Protein AF-A0A6H5KCP5-F1 (afdb_monomer)

Foldseek 3Di:
DWDQDPVRDIDDDDDDPDDDDPDDDLVRCQPAADQADEDECPPDHPDQCSVVSRVVNYPDPVRYHYPPPPVVCVVCSCVDPVNVVVVVVVVVVVVVVVVVVVVCVVVVCLVVVLVVQLVVQLVVDVVLDDPQDQQPQRPHPDQQCPTPQFHADPSNHTQWGDRVVSVDTDGDDPPPDPPDD

Structure (mmCIF, N/CA/C/O backbone):
data_AF-A0A6H5KCP5-F1
#
_entry.id   AF-A0A6H5KCP5-F1
#
loop_
_atom_site.group_PDB
_atom_site.id
_atom_site.type_symbol
_atom_site.label_atom_id
_atom_site.label_alt_id
_atom_site.label_comp_id
_atom_site.label_asym_id
_atom_site.label_entity_id
_atom_site.label_seq_id
_atom_site.pdbx_PDB_ins_code
_atom_site.Cartn_x
_atom_site.Cartn_y
_atom_site.Cartn_z
_atom_site.occupancy
_atom_site.B_iso_or_equiv
_atom_site.auth_seq_id
_atom_site.auth_comp_id
_atom_site.auth_asym_id
_atom_site.auth_atom_id
_atom_site.pdbx_PDB_model_num
ATOM 1 N N . MET A 1 1 ? -6.958 -25.601 3.777 1.00 57.91 1 MET A N 1
ATOM 2 C CA . MET A 1 1 ? -5.701 -24.869 3.479 1.00 57.91 1 MET A CA 1
ATOM 3 C C . MET A 1 1 ? -4.566 -25.788 3.881 1.00 57.91 1 MET A C 1
ATOM 5 O O . MET A 1 1 ? -4.577 -26.240 5.021 1.00 57.91 1 MET A O 1
ATOM 9 N N . VAL A 1 2 ? -3.691 -26.134 2.938 1.00 62.94 2 VAL A N 1
ATOM 10 C CA . VAL A 1 2 ? -2.531 -27.004 3.172 1.00 62.94 2 VAL A CA 1
ATOM 11 C C . VAL A 1 2 ? -1.301 -26.109 3.211 1.00 62.94 2 VAL A C 1
ATOM 13 O O . VAL A 1 2 ? -1.121 -25.303 2.300 1.00 62.94 2 VAL A O 1
ATOM 16 N N . VAL A 1 3 ? -0.520 -26.190 4.283 1.00 67.38 3 VAL A N 1
ATOM 17 C CA . VAL A 1 3 ? 0.733 -25.444 4.440 1.00 67.38 3 VAL A CA 1
ATOM 18 C C . VAL A 1 3 ? 1.828 -26.466 4.717 1.00 67.38 3 VAL A C 1
ATOM 20 O O . VAL A 1 3 ? 1.691 -27.286 5.626 1.00 67.38 3 VAL A O 1
ATOM 23 N N . SER A 1 4 ? 2.885 -26.452 3.911 1.00 57.81 4 SER A N 1
ATOM 24 C CA . SER A 1 4 ? 4.060 -27.301 4.116 1.00 57.81 4 SER A CA 1
ATOM 25 C C . SER A 1 4 ? 4.915 -26.699 5.233 1.00 57.81 4 SER A C 1
ATOM 27 O O . SER A 1 4 ? 5.286 -25.531 5.140 1.00 57.81 4 SER A O 1
ATOM 29 N N . GLY A 1 5 ? 5.167 -27.456 6.303 1.00 63.25 5 GLY A N 1
ATOM 30 C CA . GLY A 1 5 ? 6.035 -27.027 7.403 1.00 63.25 5 GLY A CA 1
ATOM 31 C C . GLY A 1 5 ? 7.521 -27.235 7.091 1.00 63.25 5 GLY A C 1
ATOM 32 O O . GLY A 1 5 ? 7.863 -28.059 6.243 1.00 63.25 5 GLY A O 1
ATOM 33 N N . GLU A 1 6 ? 8.394 -26.513 7.802 1.00 66.38 6 GLU A N 1
ATOM 34 C CA . GLU A 1 6 ? 9.863 -26.608 7.676 1.00 66.38 6 GLU A CA 1
ATOM 35 C C . GLU A 1 6 ? 10.413 -28.011 8.008 1.00 66.38 6 GLU A C 1
ATOM 37 O O . GLU A 1 6 ? 11.461 -28.392 7.498 1.00 66.38 6 GLU A O 1
ATOM 42 N N . ASP A 1 7 ? 9.654 -28.832 8.742 1.00 71.69 7 ASP A N 1
ATOM 43 C CA . ASP A 1 7 ? 10.030 -30.205 9.117 1.00 71.69 7 ASP A CA 1
ATOM 44 C C . ASP A 1 7 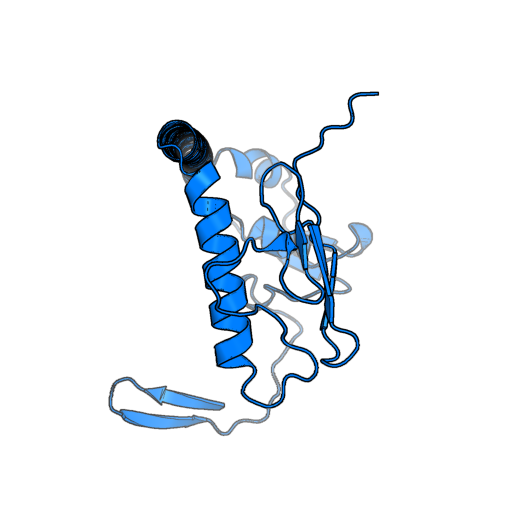? 9.691 -31.261 8.039 1.00 71.69 7 ASP A C 1
ATOM 46 O O . ASP A 1 7 ? 9.717 -32.463 8.299 1.00 71.69 7 ASP A O 1
ATOM 50 N N . GLY A 1 8 ? 9.272 -30.845 6.836 1.00 69.69 8 GLY A N 1
ATOM 51 C CA . GLY A 1 8 ? 8.809 -31.752 5.772 1.00 69.69 8 GLY A CA 1
ATOM 52 C C . GLY A 1 8 ? 7.420 -32.366 6.017 1.00 69.69 8 GLY A C 1
ATOM 53 O O . GLY A 1 8 ? 6.890 -33.081 5.166 1.00 69.69 8 GLY A O 1
ATOM 54 N N . GLY A 1 9 ? 6.787 -32.060 7.153 1.00 74.44 9 GLY A N 1
ATOM 55 C CA . GLY A 1 9 ? 5.413 -32.446 7.460 1.00 74.44 9 GLY A CA 1
ATOM 56 C C . GLY A 1 9 ? 4.391 -31.560 6.743 1.00 74.44 9 GLY A C 1
ATOM 57 O O . GLY A 1 9 ? 4.402 -30.333 6.868 1.00 74.44 9 GLY A O 1
ATOM 58 N N . THR A 1 10 ? 3.458 -32.175 6.014 1.00 81.19 10 THR A N 1
ATOM 59 C CA . THR A 1 10 ? 2.315 -31.460 5.427 1.00 81.19 10 THR A CA 1
ATOM 60 C C . THR A 1 10 ? 1.255 -31.225 6.499 1.00 81.19 10 THR A C 1
ATOM 62 O O . THR A 1 10 ? 0.689 -32.184 7.023 1.00 81.19 10 THR A O 1
ATOM 65 N N . GLN A 1 11 ? 0.941 -29.963 6.808 1.00 83.06 11 GLN A N 1
ATOM 66 C CA . GLN A 1 11 ? -0.147 -29.630 7.726 1.00 83.06 11 GLN A CA 1
ATOM 67 C C . GLN A 1 11 ? -1.416 -29.265 6.957 1.00 83.06 11 GLN A C 1
ATOM 69 O O . GLN A 1 11 ? -1.425 -28.381 6.095 1.00 83.06 11 GLN A O 1
ATOM 74 N N . VAL A 1 12 ? -2.516 -29.943 7.287 1.00 86.88 12 VAL A N 1
ATOM 75 C CA . VAL A 1 12 ? -3.815 -29.760 6.632 1.00 86.88 12 VAL A CA 1
ATOM 76 C C . VAL A 1 12 ? -4.827 -29.241 7.641 1.00 86.88 12 VAL A C 1
ATOM 78 O O . VAL A 1 12 ? -5.055 -29.849 8.683 1.00 86.88 12 VAL A O 1
ATOM 81 N N . ARG A 1 13 ? -5.483 -28.125 7.306 1.00 85.62 13 ARG A N 1
ATOM 82 C CA . ARG A 1 13 ? -6.635 -27.613 8.058 1.00 85.62 13 ARG A CA 1
ATOM 83 C C . ARG A 1 13 ? -7.927 -27.807 7.272 1.00 85.62 13 ARG A C 1
ATOM 85 O O . ARG A 1 13 ? -8.077 -27.219 6.192 1.00 85.62 13 ARG A O 1
ATOM 92 N N . THR A 1 14 ? -8.868 -28.528 7.880 1.00 91.19 14 THR A N 1
ATOM 93 C CA . THR A 1 14 ? -10.257 -28.674 7.421 1.00 91.19 14 THR A CA 1
ATOM 94 C C . THR A 1 14 ? -11.158 -27.767 8.251 1.00 91.19 14 THR A C 1
ATOM 96 O O . THR A 1 14 ? -11.306 -27.952 9.454 1.00 91.19 14 THR A O 1
ATOM 99 N N . GLN A 1 15 ? -11.730 -26.746 7.618 1.00 91.88 15 GLN A N 1
ATOM 100 C CA . GLN A 1 15 ? -12.693 -25.834 8.229 1.00 91.88 15 GLN A CA 1
ATOM 101 C C . GLN A 1 15 ? -13.596 -25.261 7.136 1.00 91.88 15 GLN A C 1
ATOM 103 O O . GLN A 1 15 ? -13.157 -25.099 5.996 1.00 91.88 15 GLN A O 1
ATOM 108 N N . LEU A 1 16 ? -14.839 -24.927 7.489 1.00 91.12 16 LEU A N 1
ATOM 109 C CA . LEU A 1 16 ? -15.730 -24.175 6.608 1.00 91.12 16 LEU A CA 1
ATOM 110 C C . LEU A 1 16 ? -15.063 -22.846 6.203 1.00 91.12 16 LEU A C 1
ATOM 112 O O . LEU A 1 16 ? -14.520 -22.162 7.075 1.00 91.12 16 LEU A O 1
ATOM 116 N N . PRO A 1 17 ? -15.095 -22.441 4.921 1.00 88.75 17 PRO A N 1
ATOM 117 C CA . PRO A 1 17 ? -14.432 -21.228 4.436 1.00 88.75 17 PRO A CA 1
ATOM 118 C C . PRO A 1 17 ? -15.207 -19.952 4.813 1.00 88.75 17 PRO A C 1
ATOM 120 O O . PRO A 1 17 ? -15.405 -19.060 3.996 1.00 88.75 17 PRO A O 1
ATOM 123 N N . LEU A 1 18 ? -15.656 -19.860 6.063 1.00 87.56 18 LEU A N 1
ATOM 124 C CA . LEU A 1 18 ? -16.448 -18.767 6.603 1.00 87.56 18 LEU A CA 1
ATOM 125 C C . LEU A 1 18 ? -15.680 -18.081 7.729 1.00 87.56 18 LEU A C 1
ATOM 127 O O . LEU A 1 18 ? -14.992 -18.720 8.530 1.00 87.56 18 LEU A O 1
ATOM 131 N N . ARG A 1 19 ? -15.795 -16.757 7.780 1.00 83.88 19 ARG A N 1
ATOM 132 C CA . ARG A 1 19 ? -15.247 -15.910 8.841 1.00 83.88 19 ARG A CA 1
ATOM 133 C C . ARG A 1 19 ? -16.261 -14.811 9.130 1.00 83.88 19 ARG A C 1
ATOM 135 O O . ARG A 1 19 ? -16.831 -14.261 8.192 1.00 83.88 19 ARG A O 1
ATOM 142 N N . LEU A 1 20 ? -16.462 -14.484 10.405 1.00 85.69 20 LEU A N 1
ATOM 143 C CA . LEU A 1 20 ? -17.188 -13.273 10.789 1.00 85.69 20 LEU A CA 1
ATOM 144 C C . LEU A 1 20 ? -16.453 -12.065 10.196 1.00 85.69 20 LEU A C 1
ATOM 146 O O . LEU A 1 20 ? -15.251 -11.910 10.402 1.00 85.69 20 LEU A O 1
ATOM 150 N N . CYS A 1 21 ? -17.166 -11.253 9.420 1.00 81.31 21 CYS A N 1
ATOM 151 C CA . CYS A 1 21 ? -16.591 -10.165 8.626 1.00 81.31 21 CYS A CA 1
ATOM 152 C C . CYS A 1 21 ? -17.066 -8.770 9.053 1.00 81.31 21 CYS A C 1
ATOM 154 O O . CYS A 1 21 ? -16.706 -7.789 8.412 1.00 81.31 21 CYS A O 1
ATOM 156 N N . TRP A 1 22 ? -17.835 -8.669 10.141 1.00 84.88 22 TRP A N 1
ATOM 157 C CA . TRP A 1 22 ? -18.295 -7.379 10.667 1.00 84.88 22 TRP A CA 1
ATOM 158 C C . TRP A 1 22 ? -17.153 -6.509 11.190 1.00 84.88 22 TRP A C 1
ATOM 160 O O . TRP A 1 22 ? -17.170 -5.296 11.019 1.00 84.88 22 TRP A O 1
ATOM 170 N N . ALA A 1 23 ? -16.156 -7.143 11.806 1.00 89.44 23 ALA A N 1
ATOM 171 C CA . ALA A 1 23 ? -14.949 -6.494 12.280 1.00 89.44 23 ALA A CA 1
ATOM 172 C C . ALA A 1 23 ? -13.740 -7.260 11.748 1.00 89.44 23 ALA A C 1
ATOM 174 O O . ALA A 1 23 ? -13.636 -8.479 11.900 1.00 89.44 23 ALA A O 1
ATOM 175 N N . ILE A 1 24 ? -12.820 -6.538 11.120 1.00 89.81 24 ILE A N 1
ATOM 176 C CA . ILE A 1 24 ? -11.553 -7.076 10.636 1.00 89.81 24 ILE A CA 1
ATOM 177 C C . ILE A 1 24 ? -10.425 -6.185 11.130 1.00 89.81 24 ILE A C 1
ATOM 179 O O . ILE A 1 24 ? -10.565 -4.968 11.219 1.00 89.81 24 ILE A O 1
ATOM 183 N N . THR A 1 25 ? -9.288 -6.791 11.458 1.00 89.75 25 THR A N 1
ATOM 184 C CA . THR A 1 25 ? -8.122 -6.013 11.868 1.00 89.75 25 THR A CA 1
ATOM 185 C C . THR A 1 25 ? -7.540 -5.257 10.679 1.00 89.75 25 THR A C 1
ATOM 187 O O . THR A 1 25 ? -7.612 -5.710 9.534 1.00 89.75 25 THR A O 1
ATOM 190 N N . MET A 1 26 ? -6.888 -4.132 10.969 1.00 89.06 26 MET A N 1
ATOM 191 C CA . MET A 1 26 ? -6.232 -3.272 9.976 1.00 89.06 26 MET A CA 1
ATOM 192 C C . MET A 1 26 ? -5.295 -4.054 9.041 1.00 89.06 26 MET A C 1
ATOM 194 O O . MET A 1 26 ? -5.310 -3.881 7.829 1.00 89.06 26 MET A O 1
ATOM 198 N N . HIS A 1 27 ? -4.522 -4.990 9.594 1.00 88.06 27 HIS A N 1
ATOM 199 C CA . HIS A 1 27 ? -3.615 -5.835 8.813 1.00 88.06 27 HIS A CA 1
ATOM 200 C C . HIS A 1 27 ? -4.356 -6.782 7.865 1.00 88.06 27 HIS A C 1
ATOM 202 O O . HIS A 1 27 ? -3.890 -7.057 6.765 1.00 88.06 27 HIS A O 1
ATOM 208 N N . LYS A 1 28 ? -5.514 -7.309 8.280 1.00 88.44 28 LYS A N 1
ATOM 209 C CA . LYS A 1 28 ? -6.304 -8.222 7.447 1.00 88.44 28 LYS A CA 1
ATOM 210 C C . LYS A 1 28 ? -7.098 -7.481 6.376 1.00 88.44 28 LYS A C 1
ATOM 212 O O . LYS A 1 28 ? -7.427 -8.106 5.374 1.00 88.44 28 LYS A O 1
ATOM 217 N N . SER A 1 29 ? -7.381 -6.189 6.555 1.00 88.12 29 SER A N 1
ATOM 218 C CA . SER A 1 29 ? -8.053 -5.359 5.546 1.00 88.12 29 SER A CA 1
ATOM 219 C C . SER A 1 29 ? -7.124 -4.900 4.415 1.00 88.12 29 SER A C 1
ATOM 221 O O . SER A 1 29 ? -7.608 -4.414 3.391 1.00 88.12 29 SER A O 1
ATOM 223 N N . GLN A 1 30 ? -5.805 -5.078 4.548 1.00 89.38 30 GLN A N 1
ATOM 224 C CA . GLN A 1 30 ? -4.837 -4.685 3.527 1.00 89.38 30 GLN A CA 1
ATOM 225 C C . GLN A 1 30 ? -5.162 -5.324 2.166 1.00 89.38 30 GLN A C 1
ATOM 227 O O . GLN A 1 30 ? -5.388 -6.527 2.058 1.00 89.38 30 GLN A O 1
ATOM 232 N N . GLY A 1 31 ? -5.212 -4.496 1.119 1.00 88.31 31 GLY A N 1
ATOM 233 C CA . GLY A 1 31 ? -5.576 -4.914 -0.240 1.00 88.31 31 GLY A CA 1
ATOM 234 C C . GLY A 1 31 ? -7.084 -4.996 -0.510 1.00 88.31 31 GLY A C 1
ATOM 235 O O . GLY A 1 31 ? -7.481 -5.113 -1.663 1.00 88.31 31 GLY A O 1
ATOM 236 N N . GLN A 1 32 ? -7.937 -4.866 0.510 1.00 89.50 32 GLN A N 1
ATOM 237 C CA . GLN A 1 32 ? -9.392 -4.880 0.336 1.00 89.50 32 GLN A CA 1
ATOM 238 C C . GLN A 1 32 ? -9.946 -3.486 0.026 1.00 89.50 32 GLN A C 1
ATOM 240 O O . GLN A 1 32 ? -9.364 -2.475 0.417 1.00 89.50 32 GLN A O 1
ATOM 245 N N . THR A 1 33 ? -11.093 -3.431 -0.647 1.00 92.25 33 THR A N 1
ATOM 246 C CA . THR A 1 33 ? -11.904 -2.215 -0.792 1.00 92.25 33 THR A CA 1
ATOM 247 C C . THR A 1 33 ? -13.196 -2.414 -0.014 1.00 92.25 33 THR A C 1
ATOM 249 O O . THR A 1 33 ? -13.931 -3.363 -0.279 1.00 92.25 33 THR A O 1
ATOM 252 N N . LEU A 1 34 ? -13.473 -1.525 0.934 1.00 88.62 34 LEU A N 1
ATOM 253 C CA . LEU A 1 34 ? -14.671 -1.552 1.765 1.00 88.62 34 LEU A 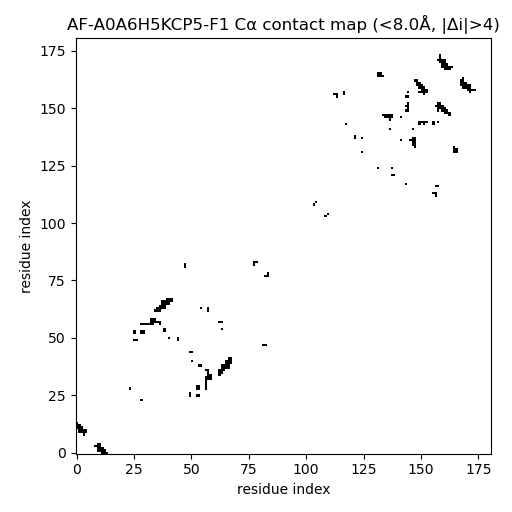CA 1
ATOM 254 C C . LEU A 1 34 ? -15.643 -0.473 1.284 1.00 88.62 34 LEU A C 1
ATOM 256 O O . LEU A 1 34 ? -15.249 0.666 1.037 1.00 88.62 34 LEU A O 1
ATOM 260 N N . ALA A 1 35 ? -16.918 -0.837 1.138 1.00 90.12 35 ALA A N 1
ATOM 261 C CA . ALA A 1 35 ? -17.951 0.100 0.701 1.00 90.12 35 ALA A CA 1
ATOM 262 C C . ALA A 1 35 ? -18.245 1.163 1.767 1.00 90.12 35 ALA A C 1
ATOM 264 O O . ALA A 1 35 ? -18.397 2.326 1.423 1.00 90.12 35 ALA A O 1
ATOM 265 N N . LYS A 1 36 ? -18.305 0.751 3.040 1.00 90.94 36 LYS A N 1
ATOM 266 C CA . LYS A 1 36 ? -18.430 1.606 4.225 1.00 90.94 36 LYS A CA 1
ATOM 267 C C . LYS A 1 36 ? -17.573 1.033 5.341 1.00 90.94 36 LYS A C 1
ATOM 269 O O . LYS A 1 36 ? -17.494 -0.190 5.468 1.00 90.94 36 LYS A O 1
ATOM 274 N N . ALA A 1 37 ? -16.934 1.891 6.125 1.00 90.69 37 ALA A N 1
ATOM 275 C CA . ALA A 1 37 ? -16.064 1.460 7.209 1.00 90.69 37 ALA A CA 1
ATOM 276 C C . ALA A 1 37 ? -16.167 2.394 8.416 1.00 90.69 37 ALA A C 1
ATOM 278 O O . ALA A 1 37 ? -16.058 3.613 8.289 1.00 90.69 37 ALA A O 1
ATOM 279 N N . VAL A 1 38 ? -16.326 1.784 9.590 1.00 90.88 38 VAL A N 1
ATOM 280 C CA . VAL A 1 38 ? -16.097 2.431 10.882 1.00 90.88 38 VAL A CA 1
ATOM 281 C C . VAL A 1 38 ? -14.720 1.983 11.356 1.00 90.88 38 VAL A C 1
ATOM 283 O O . VAL A 1 38 ? -14.438 0.784 11.404 1.00 90.88 38 VAL A O 1
ATOM 286 N N . ILE A 1 39 ? -13.842 2.940 11.628 1.00 89.25 39 ILE A N 1
ATOM 287 C CA . ILE A 1 39 ? -12.456 2.705 12.013 1.00 89.25 39 ILE A CA 1
ATOM 288 C C . ILE A 1 39 ? -12.289 3.134 13.461 1.00 89.25 39 ILE A C 1
ATOM 290 O O . ILE A 1 39 ? -12.343 4.322 13.770 1.00 89.25 39 ILE A O 1
ATOM 294 N N . ASP A 1 40 ? -12.000 2.161 14.315 1.00 87.88 40 ASP A N 1
ATOM 295 C CA . ASP A 1 40 ? -11.458 2.417 15.642 1.00 87.88 40 ASP A CA 1
ATOM 296 C C . ASP A 1 40 ? -9.926 2.453 15.551 1.00 87.88 40 ASP A C 1
ATOM 298 O O . ASP A 1 40 ? -9.278 1.455 15.212 1.00 87.88 40 ASP A O 1
ATOM 302 N N . LEU A 1 41 ? -9.338 3.626 15.796 1.00 80.69 41 LEU A N 1
ATOM 303 C CA . LEU A 1 41 ? -7.883 3.803 15.786 1.00 80.69 41 LEU A CA 1
ATOM 304 C C . LEU A 1 41 ? -7.231 3.523 17.150 1.00 80.69 41 LEU A C 1
ATOM 306 O O . LEU A 1 41 ? -5.995 3.551 17.235 1.00 80.69 41 LEU A O 1
ATOM 310 N N . GLY A 1 42 ? -8.022 3.294 18.202 1.00 79.62 42 GLY A N 1
ATOM 311 C CA . GLY A 1 42 ? -7.572 3.073 19.572 1.00 79.62 42 GLY A CA 1
ATOM 312 C C . GLY A 1 42 ? -6.709 4.208 20.153 1.00 79.62 42 GLY A C 1
ATOM 313 O O . GLY A 1 42 ? -6.567 5.275 19.550 1.00 79.62 42 GLY A O 1
ATOM 314 N N . PRO A 1 43 ? -6.073 3.990 21.321 1.00 75.06 43 PRO A N 1
ATOM 315 C CA . PRO A 1 43 ? -5.251 5.004 21.988 1.00 75.06 43 PRO A CA 1
ATOM 316 C C . PRO A 1 43 ? -3.867 5.203 21.349 1.00 75.06 43 PRO A C 1
ATOM 318 O O . PRO A 1 43 ? -3.274 6.269 21.488 1.00 75.06 43 PRO A O 1
ATOM 321 N N . LYS A 1 44 ? -3.324 4.192 20.655 1.00 73.31 44 LYS A N 1
ATOM 322 C CA . LYS A 1 44 ? -2.001 4.255 20.017 1.00 73.31 44 LYS A CA 1
ATOM 323 C C . LYS A 1 44 ? -1.960 3.466 18.718 1.00 73.31 44 LYS A C 1
ATOM 325 O O . LYS A 1 44 ? -2.620 2.439 18.585 1.00 73.31 44 LYS A O 1
ATOM 330 N N . GLU A 1 45 ? -1.127 3.912 17.785 1.00 73.62 45 GLU A N 1
ATOM 331 C CA . GLU A 1 45 ? -0.821 3.133 16.591 1.00 73.62 45 GLU A CA 1
ATOM 332 C C . GLU A 1 45 ? 0.246 2.083 16.922 1.00 73.62 45 GLU A C 1
ATOM 334 O O . GLU A 1 45 ? 1.307 2.412 17.449 1.00 73.62 45 GLU A O 1
ATOM 339 N N . ALA A 1 46 ? -0.037 0.811 16.636 1.00 71.81 46 ALA A N 1
ATOM 340 C CA . ALA A 1 46 ? 0.911 -0.274 16.896 1.00 71.81 46 ALA A CA 1
ATOM 341 C C . ALA A 1 46 ? 2.075 -0.305 15.890 1.00 71.81 46 ALA A C 1
ATOM 343 O O . ALA A 1 46 ? 3.156 -0.780 16.219 1.00 71.81 46 ALA A O 1
ATOM 344 N N . CYS A 1 47 ? 1.853 0.180 14.666 1.00 73.00 47 CYS A N 1
ATOM 345 C CA . CYS A 1 47 ? 2.848 0.212 13.600 1.00 73.00 47 CYS A CA 1
ATOM 346 C C . CYS A 1 47 ? 2.585 1.403 12.675 1.00 73.00 47 CYS A C 1
ATOM 348 O O . CYS A 1 47 ? 1.434 1.714 12.373 1.00 73.00 47 CYS A O 1
ATOM 350 N N . THR A 1 48 ? 3.644 2.063 12.214 1.00 75.75 48 THR A N 1
ATOM 351 C CA . THR A 1 48 ? 3.541 3.264 11.380 1.00 75.75 48 THR A CA 1
ATOM 352 C C . THR A 1 48 ? 2.849 2.974 10.050 1.00 75.75 48 THR A C 1
ATOM 354 O O . THR A 1 48 ? 3.298 2.129 9.277 1.00 75.75 48 THR A O 1
ATOM 357 N N . GLY A 1 49 ? 1.787 3.729 9.760 1.00 78.94 49 GLY A N 1
ATOM 358 C CA . GLY A 1 49 ? 1.078 3.675 8.479 1.00 78.94 49 GLY A CA 1
ATOM 359 C C . GLY A 1 49 ? -0.173 2.797 8.480 1.00 78.94 49 GLY A C 1
ATOM 360 O O . GLY A 1 49 ? -0.873 2.753 7.470 1.00 78.94 49 GLY A O 1
ATOM 361 N N . LEU A 1 50 ? -0.524 2.154 9.597 1.00 84.19 50 LEU A N 1
ATOM 362 C CA . LEU A 1 50 ? -1.784 1.411 9.724 1.00 84.19 50 LEU A CA 1
ATOM 363 C C . LEU A 1 50 ? -3.010 2.318 9.613 1.00 84.19 50 LEU A C 1
ATOM 365 O O . LEU A 1 50 ? -4.016 1.933 9.018 1.00 84.19 50 LEU A O 1
ATOM 369 N N . THR A 1 51 ? -2.904 3.542 10.121 1.00 84.31 51 THR A N 1
ATOM 370 C CA . THR A 1 51 ? -3.930 4.577 9.988 1.00 84.31 51 THR A CA 1
ATOM 371 C C . THR A 1 51 ? -4.192 4.853 8.509 1.00 84.31 51 THR A C 1
ATOM 373 O O . THR A 1 51 ? -5.333 4.801 8.061 1.00 84.31 51 THR A O 1
ATOM 376 N N . PHE A 1 52 ? -3.133 5.027 7.713 1.00 86.31 52 PHE A N 1
ATOM 377 C CA . PHE A 1 52 ? -3.245 5.195 6.264 1.00 86.31 52 PHE A CA 1
ATOM 378 C C . PHE A 1 52 ? -3.842 3.958 5.576 1.00 86.31 52 PHE A C 1
ATOM 380 O O . PHE A 1 52 ? -4.723 4.085 4.720 1.00 86.31 52 PHE A O 1
ATOM 387 N N . VAL A 1 53 ? -3.416 2.752 5.963 1.00 89.00 53 VAL A N 1
ATOM 388 C CA . VAL A 1 53 ? -3.993 1.506 5.433 1.00 89.00 53 VAL A CA 1
ATOM 389 C C . VAL A 1 53 ? -5.501 1.471 5.671 1.00 89.00 53 VAL A C 1
ATOM 391 O O . VAL A 1 53 ? -6.237 1.155 4.742 1.00 89.00 53 VAL A O 1
ATOM 394 N N . CYS A 1 54 ? -5.973 1.860 6.856 1.00 88.38 54 CYS A N 1
ATOM 395 C CA . CYS A 1 54 ? -7.401 1.870 7.177 1.00 88.38 54 CYS A CA 1
ATOM 396 C C . CYS A 1 54 ? -8.175 2.921 6.392 1.00 88.38 54 CYS A C 1
ATOM 398 O O . CYS A 1 54 ? -9.179 2.593 5.762 1.00 88.38 54 CYS A O 1
ATOM 400 N N . LEU A 1 55 ? -7.687 4.164 6.386 1.00 87.50 55 LEU A N 1
ATOM 401 C CA . LEU A 1 55 ? -8.340 5.267 5.682 1.00 87.50 55 LEU A CA 1
ATOM 402 C C . LEU A 1 55 ? -8.438 4.987 4.172 1.00 87.50 55 LEU A C 1
ATOM 404 O O . LEU A 1 55 ? -9.456 5.275 3.554 1.00 87.50 55 LEU A O 1
ATOM 408 N N . SER A 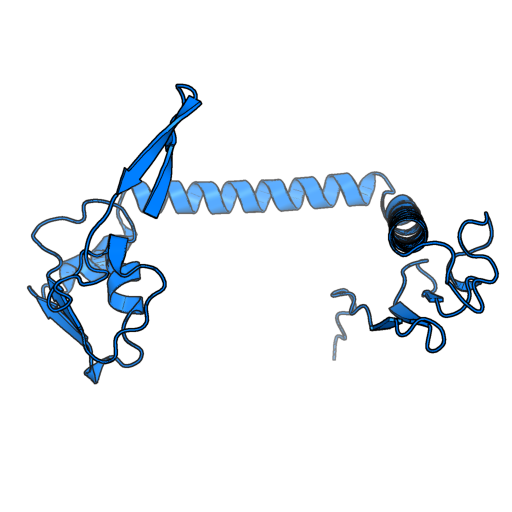1 56 ? -7.425 4.337 3.591 1.00 90.25 56 SER A N 1
ATOM 409 C CA . SER A 1 56 ? -7.405 3.968 2.167 1.00 90.25 56 SER A CA 1
ATOM 410 C C . SER A 1 56 ? -8.315 2.791 1.790 1.00 90.25 56 SER A C 1
ATOM 412 O O . SER A 1 56 ? -8.357 2.420 0.617 1.00 90.25 56 SER A O 1
ATOM 414 N N . ARG A 1 57 ? -9.030 2.161 2.740 1.00 92.19 57 ARG A N 1
ATOM 415 C CA . ARG A 1 57 ? -9.962 1.064 2.412 1.00 92.19 57 ARG A CA 1
ATOM 416 C C . ARG A 1 57 ? -11.280 1.567 1.830 1.00 92.19 57 ARG A C 1
ATOM 418 O O . ARG A 1 57 ? -11.908 0.826 1.076 1.00 92.19 57 ARG A O 1
ATOM 425 N N . ALA A 1 58 ? -11.697 2.786 2.169 1.00 90.31 58 ALA A N 1
ATOM 426 C CA . ALA A 1 58 ? -12.920 3.391 1.653 1.00 90.31 58 ALA A CA 1
ATOM 427 C C . ALA A 1 58 ? -12.625 4.272 0.434 1.00 90.31 58 ALA A C 1
ATOM 429 O O . ALA A 1 58 ? -11.618 4.974 0.382 1.00 90.31 58 ALA A O 1
ATOM 430 N N . LYS A 1 59 ? -13.527 4.255 -0.554 1.00 89.94 59 LYS A N 1
ATOM 431 C CA . LYS A 1 59 ? -13.387 5.076 -1.772 1.00 89.94 59 LYS A CA 1
ATOM 432 C C . LYS A 1 59 ? -13.827 6.525 -1.583 1.00 89.94 59 LYS A C 1
ATOM 434 O O . LYS A 1 59 ? -13.370 7.397 -2.314 1.00 89.94 59 LYS A O 1
ATOM 439 N N . ARG A 1 60 ? -14.761 6.775 -0.664 1.00 90.25 60 ARG A N 1
ATOM 440 C CA . ARG A 1 60 ? -15.359 8.094 -0.439 1.00 90.25 60 ARG A CA 1
ATOM 441 C C . ARG A 1 60 ? -15.304 8.428 1.041 1.00 90.25 60 ARG A C 1
ATOM 443 O O . ARG A 1 60 ? -15.560 7.567 1.877 1.00 90.25 60 ARG A O 1
ATOM 450 N N . LEU A 1 61 ? -15.043 9.695 1.350 1.00 86.38 61 LEU A N 1
ATOM 451 C CA . LEU A 1 61 ? -14.958 10.169 2.731 1.00 86.38 61 LEU A CA 1
ATOM 452 C C . LEU A 1 61 ? -16.300 10.044 3.475 1.00 86.38 61 LEU A C 1
ATOM 454 O O . LEU A 1 61 ? -16.311 9.749 4.660 1.00 86.38 61 LEU A O 1
ATOM 458 N N . VAL A 1 62 ? -17.427 10.187 2.765 1.00 90.38 62 VAL A N 1
ATOM 459 C CA . VAL A 1 62 ? -18.788 10.037 3.324 1.00 90.38 62 VAL A CA 1
ATOM 460 C C . VAL A 1 62 ? -19.101 8.624 3.822 1.00 90.38 62 VAL A C 1
ATOM 462 O O . VAL A 1 62 ? -20.038 8.434 4.588 1.00 90.38 62 VAL A O 1
ATOM 465 N N . ASP A 1 63 ? -18.340 7.631 3.366 1.00 91.50 63 ASP A N 1
ATOM 466 C CA . ASP A 1 63 ? -18.505 6.232 3.754 1.00 91.50 63 ASP A CA 1
ATOM 467 C C . ASP A 1 63 ? -17.546 5.827 4.888 1.00 91.50 63 ASP A C 1
ATOM 469 O O . ASP A 1 63 ? -17.453 4.644 5.232 1.00 91.50 63 ASP A O 1
ATOM 473 N N . LEU A 1 64 ? -16.812 6.794 5.443 1.00 89.50 64 LEU A N 1
ATOM 474 C CA . LEU A 1 64 ? -15.773 6.590 6.436 1.00 89.50 64 LEU A CA 1
ATOM 475 C C . LEU A 1 64 ? -16.133 7.292 7.741 1.00 89.50 64 LEU A C 1
ATOM 477 O O . LEU A 1 64 ? -16.389 8.493 7.766 1.00 89.50 64 LEU A O 1
ATOM 481 N N . MET A 1 65 ? -16.088 6.547 8.838 1.00 89.31 65 MET A N 1
ATOM 482 C CA . MET A 1 65 ? -16.233 7.090 10.183 1.00 89.31 65 MET A CA 1
ATOM 483 C C . MET A 1 65 ? -15.025 6.678 11.019 1.00 89.31 65 MET A C 1
ATOM 485 O O . MET A 1 65 ? -14.603 5.527 10.955 1.00 89.31 65 MET A O 1
ATOM 489 N N . VAL A 1 66 ? -14.449 7.617 11.770 1.00 86.56 66 VAL A N 1
ATOM 490 C CA . VAL A 1 66 ? -13.253 7.391 12.595 1.00 86.56 66 VAL A CA 1
ATOM 491 C C . VAL A 1 66 ? -13.574 7.725 14.046 1.00 86.56 66 VAL A C 1
ATOM 493 O O . VAL A 1 66 ? -14.005 8.841 14.336 1.00 86.56 66 VAL A O 1
ATOM 496 N N . GLU A 1 67 ? -13.324 6.780 14.947 1.00 82.31 67 GLU A N 1
ATOM 497 C CA . GLU A 1 67 ? -13.524 6.927 16.388 1.00 82.31 67 GLU A CA 1
ATOM 498 C C . GLU A 1 67 ? -12.234 6.569 17.156 1.00 82.31 67 GLU A C 1
ATOM 500 O O . GLU A 1 67 ? -11.535 5.623 16.779 1.00 82.31 67 GLU A O 1
ATOM 505 N N . PRO A 1 68 ? -11.886 7.296 18.235 1.00 71.50 68 PRO A N 1
ATOM 506 C CA . PRO A 1 68 ? -12.325 8.652 18.577 1.00 71.50 68 PRO A CA 1
ATOM 507 C C . PRO A 1 68 ? -11.720 9.715 17.631 1.00 71.50 68 PRO A C 1
ATOM 509 O O . PRO A 1 68 ? -10.561 9.634 17.221 1.00 71.50 68 PRO A O 1
ATOM 512 N N . MET A 1 69 ? -12.507 10.743 17.294 1.00 60.53 69 MET A N 1
ATOM 513 C CA . MET A 1 69 ? -12.181 11.776 16.296 1.00 60.53 69 MET A CA 1
ATOM 514 C C . MET A 1 69 ? -11.317 12.920 16.869 1.00 60.53 69 MET A C 1
ATOM 516 O O . MET A 1 69 ? -11.680 14.091 16.798 1.00 60.53 69 MET A O 1
ATOM 520 N N . SER A 1 70 ? -10.157 12.613 17.453 1.00 64.06 70 SER A N 1
ATOM 521 C CA . SER A 1 70 ? -9.177 13.649 17.815 1.00 64.06 70 SER A CA 1
ATOM 522 C C . SER A 1 70 ? -8.292 13.950 16.603 1.00 64.06 70 SER A C 1
ATOM 524 O O . SER A 1 70 ? -7.342 13.217 16.315 1.00 64.06 70 SER A O 1
ATOM 526 N N . PHE A 1 71 ? -8.609 15.022 15.870 1.00 69.56 71 PHE A N 1
ATOM 527 C CA . PHE A 1 71 ? -7.875 15.432 14.661 1.00 69.56 71 PHE A CA 1
ATOM 528 C C . PHE A 1 71 ? -6.381 15.703 14.927 1.00 69.56 71 PHE A C 1
ATOM 530 O O . PHE A 1 71 ? -5.543 15.509 14.044 1.00 69.56 71 PHE A O 1
ATOM 537 N N . ASP A 1 72 ? -6.032 16.033 16.176 1.00 73.06 72 ASP A N 1
ATOM 538 C CA . ASP A 1 72 ? -4.657 16.213 16.655 1.00 73.06 72 ASP A CA 1
ATOM 539 C C . ASP A 1 72 ? -3.751 15.024 16.334 1.00 73.06 72 ASP A C 1
ATOM 541 O O . ASP A 1 72 ? -2.566 15.190 16.040 1.00 73.06 72 ASP A O 1
ATOM 545 N N . ARG A 1 73 ? -4.293 13.802 16.351 1.00 71.50 73 ARG A N 1
ATOM 546 C CA . ARG A 1 73 ? -3.500 12.607 16.063 1.00 71.50 73 ARG A CA 1
ATOM 547 C C . ARG A 1 73 ? -3.148 12.507 14.583 1.00 71.50 73 ARG A C 1
ATOM 549 O O . ARG A 1 73 ? -2.002 12.200 14.266 1.00 71.50 73 ARG A O 1
ATOM 556 N N . ILE A 1 74 ? -4.104 12.778 13.692 1.00 72.19 74 ILE A N 1
ATOM 557 C CA . ILE A 1 74 ? -3.891 12.741 12.235 1.00 72.19 74 ILE A CA 1
ATOM 558 C C . ILE A 1 74 ? -2.850 13.788 11.831 1.00 72.19 74 ILE A C 1
ATOM 560 O O . ILE A 1 74 ? -1.947 13.473 11.059 1.00 72.19 74 ILE A O 1
ATOM 564 N N . GLY A 1 75 ? -2.911 14.986 12.420 1.00 73.56 75 GLY A N 1
ATOM 565 C CA . GLY A 1 75 ? -1.906 16.028 12.196 1.00 73.56 75 GLY A CA 1
ATOM 566 C C . GLY A 1 75 ? -0.504 15.644 12.684 1.00 73.56 75 GLY A C 1
ATOM 567 O O . GLY A 1 75 ? 0.488 15.954 12.029 1.00 73.56 75 GLY A O 1
ATOM 568 N N . ASN A 1 76 ? -0.404 14.911 13.797 1.00 74.56 76 ASN A N 1
ATOM 569 C CA . ASN A 1 76 ? 0.878 14.546 14.408 1.00 74.56 76 ASN A CA 1
ATOM 570 C C . ASN A 1 76 ? 1.481 13.218 13.919 1.00 74.56 76 ASN A C 1
ATOM 572 O O . ASN A 1 76 ? 2.627 12.915 14.259 1.00 74.56 76 ASN A O 1
ATOM 576 N N . LEU A 1 77 ? 0.772 12.439 13.095 1.00 70.38 77 LEU A N 1
ATOM 577 C CA . LEU A 1 77 ? 1.265 11.167 12.540 1.00 70.38 77 LEU A CA 1
ATOM 578 C C . LEU A 1 77 ? 2.589 11.330 11.767 1.00 70.38 77 LEU A C 1
ATOM 580 O O . LEU A 1 77 ? 3.458 10.459 11.839 1.00 70.38 77 LEU A O 1
ATOM 584 N N . GLY A 1 78 ? 2.776 12.469 11.092 1.00 68.88 78 GLY A N 1
ATOM 585 C CA . GLY A 1 78 ? 4.010 12.794 10.370 1.00 68.88 78 GLY A CA 1
ATOM 586 C C . GLY A 1 78 ? 5.227 13.047 11.269 1.00 68.88 78 GLY A C 1
ATOM 587 O O . GLY A 1 78 ? 6.361 12.892 10.824 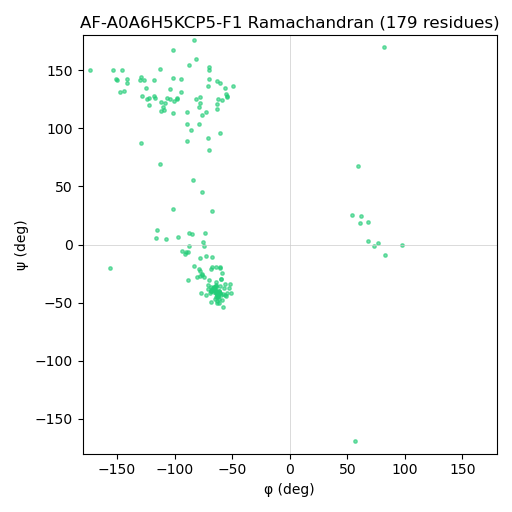1.00 68.88 78 GLY A O 1
ATOM 588 N N . ASN A 1 79 ? 5.017 13.373 12.549 1.00 74.81 79 ASN A N 1
ATOM 589 C CA . ASN A 1 79 ? 6.089 13.724 13.486 1.00 74.81 79 ASN A CA 1
ATOM 590 C C . ASN A 1 79 ? 6.711 12.516 14.206 1.00 74.81 79 ASN A C 1
ATOM 592 O O . ASN A 1 79 ? 7.655 12.689 14.983 1.00 74.81 79 ASN A O 1
ATOM 596 N N . SER A 1 80 ? 6.223 11.299 13.944 1.00 75.88 80 SER A N 1
ATOM 597 C CA . SER A 1 80 ? 6.748 10.070 14.547 1.00 75.88 80 SER A CA 1
ATOM 598 C C . SER A 1 80 ? 8.233 9.843 14.198 1.00 75.88 80 SER A C 1
ATOM 600 O O . SER A 1 80 ? 8.610 10.005 13.032 1.00 75.88 80 SER A O 1
ATOM 602 N N . PRO A 1 81 ? 9.082 9.396 15.150 1.00 79.88 81 PRO A N 1
ATOM 603 C CA . PRO A 1 81 ? 10.482 9.043 14.884 1.00 79.88 81 PRO A CA 1
ATOM 604 C C . PRO A 1 81 ? 10.639 8.045 13.732 1.00 79.88 81 PRO A C 1
ATOM 606 O O . PRO A 1 81 ? 11.539 8.175 12.907 1.00 79.88 81 PRO A O 1
ATOM 609 N N . THR A 1 82 ? 9.708 7.093 13.629 1.00 80.31 82 THR A N 1
ATOM 610 C CA . THR A 1 82 ? 9.703 6.087 12.561 1.00 80.31 82 THR A CA 1
ATOM 611 C C . THR A 1 82 ? 9.445 6.720 11.194 1.00 80.31 82 THR A C 1
ATOM 613 O O . THR A 1 82 ? 10.061 6.324 10.211 1.00 80.31 82 THR A O 1
ATOM 616 N N . MET A 1 83 ? 8.574 7.732 11.114 1.00 78.69 83 MET A N 1
ATOM 617 C CA . MET A 1 83 ? 8.313 8.442 9.857 1.00 78.69 83 MET A CA 1
ATOM 618 C C . MET A 1 83 ? 9.531 9.262 9.420 1.00 78.69 83 MET A C 1
ATOM 620 O O . MET A 1 83 ? 9.901 9.235 8.251 1.00 78.69 83 MET A O 1
ATOM 624 N N . LYS A 1 84 ? 10.214 9.918 10.36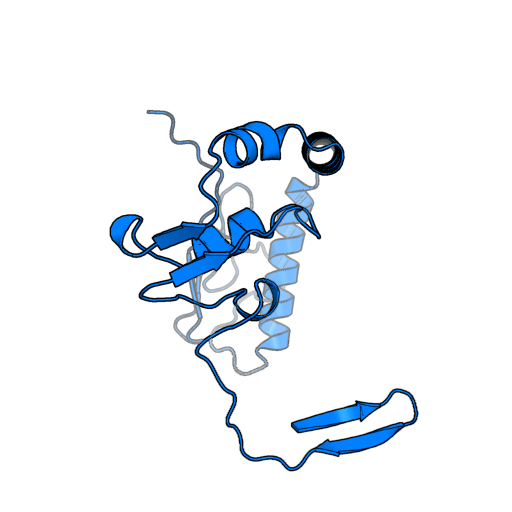6 1.00 83.44 84 LYS A N 1
ATOM 625 C CA . LYS A 1 84 ? 11.461 10.650 10.091 1.00 83.44 84 LYS A CA 1
ATOM 626 C C . LYS A 1 84 ? 12.568 9.727 9.583 1.00 83.44 84 LYS A C 1
ATOM 628 O O . LYS A 1 84 ? 13.216 10.062 8.598 1.00 83.44 84 LYS A O 1
ATOM 633 N N . ALA A 1 85 ? 12.735 8.557 10.201 1.00 84.69 85 ALA A N 1
ATOM 634 C CA . ALA A 1 85 ? 13.694 7.553 9.745 1.00 84.69 85 ALA A CA 1
ATOM 635 C C . ALA A 1 85 ? 13.374 7.053 8.325 1.00 84.69 85 ALA A C 1
ATOM 637 O O . ALA A 1 85 ? 14.273 6.923 7.500 1.00 84.69 85 ALA A O 1
ATOM 638 N N . ARG A 1 86 ? 12.089 6.838 8.005 1.00 83.94 86 ARG A N 1
ATOM 639 C CA . ARG A 1 86 ? 11.654 6.473 6.645 1.00 83.94 86 ARG A CA 1
ATOM 640 C C . ARG A 1 86 ? 11.960 7.565 5.620 1.00 83.94 86 ARG A C 1
ATOM 642 O O . ARG A 1 86 ? 12.468 7.245 4.555 1.00 83.94 86 ARG A O 1
ATOM 649 N N . LEU A 1 87 ? 11.691 8.829 5.947 1.00 85.75 87 LEU A N 1
ATOM 650 C CA . LEU A 1 87 ? 11.990 9.964 5.065 1.00 85.75 87 LEU A CA 1
ATOM 651 C C . LEU A 1 87 ? 13.498 10.116 4.822 1.00 85.75 87 LEU A C 1
ATOM 653 O O . LEU A 1 87 ? 13.916 10.339 3.692 1.00 85.75 87 LEU A O 1
ATOM 657 N N . GLN A 1 88 ? 14.322 9.960 5.862 1.00 88.19 88 GLN A N 1
ATOM 658 C CA . GLN A 1 88 ? 15.783 9.967 5.725 1.00 88.19 88 GLN A CA 1
ATOM 659 C C . GLN A 1 88 ? 16.274 8.831 4.822 1.00 88.19 88 GLN A C 1
ATOM 661 O O . GLN A 1 88 ? 17.156 9.047 3.995 1.00 88.19 88 GLN A O 1
ATOM 666 N N . GLU A 1 89 ? 15.681 7.642 4.942 1.00 87.38 89 GLU A N 1
ATOM 667 C CA . GLU A 1 89 ? 16.020 6.510 4.081 1.00 87.38 89 GLU A CA 1
ATOM 668 C C . GLU A 1 89 ? 15.586 6.735 2.627 1.00 87.38 89 GLU A C 1
ATOM 670 O O . GLU A 1 89 ? 16.348 6.431 1.716 1.00 87.38 89 GLU A O 1
ATOM 675 N N . GLU A 1 90 ? 14.412 7.322 2.379 1.00 88.69 90 GLU A N 1
ATOM 676 C CA . GLU A 1 90 ? 13.984 7.693 1.022 1.00 88.69 90 GLU A CA 1
ATOM 677 C C . GLU A 1 90 ? 14.937 8.706 0.374 1.00 88.69 90 GLU A C 1
ATOM 679 O O . GLU A 1 90 ? 15.299 8.542 -0.793 1.00 88.69 90 GLU A O 1
ATOM 684 N N . VAL A 1 91 ? 15.403 9.705 1.133 1.00 93.12 91 VAL A N 1
ATOM 685 C CA . VAL A 1 91 ? 16.425 10.658 0.666 1.00 93.12 91 VAL A CA 1
ATOM 686 C C . VAL A 1 91 ? 17.724 9.925 0.327 1.00 93.12 91 VAL A C 1
ATOM 688 O O . VAL A 1 91 ? 18.226 10.055 -0.790 1.00 93.12 91 VAL A O 1
ATOM 691 N N . ARG A 1 92 ? 18.222 9.083 1.241 1.00 95.25 92 ARG A N 1
ATOM 692 C CA . ARG A 1 92 ? 19.450 8.299 1.045 1.00 95.25 92 ARG A CA 1
ATOM 693 C C . ARG A 1 92 ? 19.364 7.391 -0.184 1.00 95.25 92 ARG A C 1
ATOM 695 O O . ARG A 1 92 ? 20.325 7.276 -0.943 1.00 95.25 92 ARG A O 1
ATOM 702 N N . LEU A 1 93 ? 18.224 6.731 -0.394 1.00 89.44 93 LEU A N 1
ATOM 703 C CA . LEU A 1 93 ? 17.987 5.874 -1.558 1.00 89.44 93 LEU A CA 1
ATOM 704 C C . LEU A 1 93 ? 17.899 6.685 -2.854 1.00 89.44 93 LEU A C 1
ATOM 706 O O . LEU A 1 93 ? 18.395 6.228 -3.882 1.00 89.44 93 LEU A O 1
ATOM 710 N N . GLY A 1 94 ? 17.321 7.887 -2.812 1.00 91.06 94 GLY A N 1
ATOM 711 C CA . GLY A 1 94 ? 17.308 8.816 -3.942 1.00 91.06 94 GLY A CA 1
ATOM 712 C C . GLY A 1 94 ? 18.717 9.242 -4.359 1.00 91.06 94 GLY A C 1
ATOM 713 O O . GLY A 1 94 ? 19.062 9.163 -5.539 1.00 91.06 94 GLY A O 1
ATOM 714 N N . GLU A 1 95 ? 19.556 9.616 -3.395 1.00 93.38 95 GLU A N 1
ATOM 715 C CA . GLU A 1 95 ? 20.968 9.953 -3.621 1.00 93.38 95 GLU A CA 1
ATOM 716 C C . GLU A 1 95 ? 21.753 8.754 -4.168 1.00 93.38 95 GLU A C 1
ATOM 718 O O . GLU A 1 95 ? 22.484 8.872 -5.154 1.00 93.38 95 GLU A O 1
ATOM 723 N N . LEU A 1 96 ? 21.550 7.569 -3.583 1.00 89.62 96 LEU A N 1
ATOM 724 C CA . LEU A 1 96 ? 22.171 6.333 -4.053 1.00 89.62 96 LEU A CA 1
ATOM 725 C C . LEU A 1 96 ? 21.756 6.005 -5.492 1.00 89.62 96 LEU A C 1
ATOM 727 O O . LEU A 1 96 ? 22.602 5.622 -6.300 1.00 89.62 96 LEU A O 1
ATOM 731 N N . ALA A 1 97 ? 20.479 6.178 -5.839 1.00 84.69 97 ALA A N 1
ATOM 732 C CA . ALA A 1 97 ? 19.979 5.958 -7.192 1.00 84.69 97 ALA A CA 1
ATOM 733 C C . ALA A 1 97 ? 20.601 6.942 -8.196 1.00 84.69 97 ALA A C 1
ATOM 735 O O . ALA A 1 97 ? 20.980 6.536 -9.296 1.00 84.69 97 ALA A O 1
ATOM 736 N N . GLN A 1 98 ? 20.767 8.215 -7.819 1.00 82.75 98 GLN A N 1
ATOM 737 C CA . GLN A 1 98 ? 21.447 9.212 -8.652 1.00 82.75 98 GLN A CA 1
ATOM 738 C C . GLN A 1 98 ? 22.929 8.876 -8.847 1.00 82.75 98 GLN A C 1
ATOM 740 O O . GLN A 1 98 ? 23.404 8.858 -9.981 1.00 82.75 98 GLN A O 1
ATOM 745 N N . SER A 1 99 ? 23.642 8.538 -7.770 1.00 84.94 99 SER A N 1
ATOM 746 C CA . SER A 1 99 ? 25.051 8.129 -7.828 1.00 84.94 99 SER A CA 1
ATOM 747 C C . SER A 1 99 ? 25.246 6.886 -8.700 1.00 84.94 99 SER A C 1
ATOM 749 O O . SER A 1 99 ? 26.129 6.849 -9.557 1.00 84.94 99 SER A O 1
ATOM 751 N N . THR A 1 100 ? 24.358 5.902 -8.549 1.00 80.69 100 THR A N 1
ATOM 752 C CA . THR A 1 100 ? 24.303 4.707 -9.394 1.00 80.69 100 THR A CA 1
ATOM 753 C C . THR A 1 100 ? 24.116 5.114 -10.855 1.00 80.69 100 THR A C 1
ATOM 755 O O . THR A 1 100 ? 24.941 4.778 -11.697 1.00 80.69 100 THR A O 1
ATOM 758 N N . ARG A 1 101 ? 23.098 5.920 -11.172 1.00 74.50 101 ARG A N 1
ATOM 759 C CA . ARG A 1 101 ? 22.833 6.377 -12.544 1.00 74.50 101 ARG A CA 1
ATOM 760 C C . ARG A 1 101 ? 24.042 7.067 -13.183 1.00 74.50 101 ARG A C 1
ATOM 762 O O . ARG A 1 101 ? 24.348 6.771 -14.335 1.00 74.50 101 ARG A O 1
ATOM 769 N N . VAL A 1 102 ? 24.730 7.949 -12.458 1.00 77.12 102 VAL A N 1
ATOM 770 C CA . VAL A 1 102 ? 25.944 8.626 -12.949 1.00 77.12 102 VAL A CA 1
ATOM 771 C C . VAL A 1 102 ? 27.054 7.614 -13.210 1.00 77.12 102 VAL A C 1
ATOM 773 O O . VAL A 1 102 ? 27.589 7.579 -14.313 1.00 77.12 102 VAL A O 1
ATOM 776 N N . LYS A 1 103 ? 27.325 6.717 -12.255 1.00 74.94 103 LYS A N 1
ATOM 777 C CA . LYS A 1 103 ? 28.345 5.668 -12.388 1.00 74.94 103 LYS A CA 1
ATOM 778 C C . LYS A 1 103 ? 28.142 4.799 -13.634 1.00 74.94 103 LYS A C 1
ATOM 780 O O . LYS A 1 103 ? 29.114 4.480 -14.309 1.00 74.94 103 LYS A O 1
ATOM 785 N N . TYR A 1 104 ? 26.902 4.425 -13.948 1.00 60.78 104 TYR A N 1
ATOM 786 C CA . TYR A 1 104 ? 26.593 3.615 -15.134 1.00 60.78 104 TYR A CA 1
ATOM 787 C C . TYR A 1 104 ? 26.473 4.446 -16.425 1.00 60.78 104 TYR A C 1
ATOM 789 O O . TYR A 1 104 ? 26.618 3.898 -17.509 1.00 60.78 104 TYR A O 1
ATOM 797 N N . THR A 1 105 ? 26.280 5.763 -16.346 1.00 65.94 105 THR A N 1
ATOM 798 C CA . THR A 1 105 ? 26.326 6.647 -17.526 1.00 65.94 105 THR A CA 1
ATOM 799 C C . THR A 1 105 ? 27.774 6.910 -17.964 1.00 65.94 105 THR A C 1
ATOM 801 O O . THR A 1 105 ? 28.071 6.818 -19.152 1.00 65.94 105 THR A O 1
ATOM 804 N N . ASP A 1 106 ? 28.682 7.144 -17.011 1.00 58.97 106 ASP A N 1
ATOM 805 C CA . ASP A 1 106 ? 30.101 7.454 -17.265 1.00 58.97 106 ASP A CA 1
ATOM 806 C C . ASP A 1 106 ? 30.941 6.225 -17.654 1.00 58.97 106 ASP A C 1
ATOM 808 O O . ASP A 1 106 ? 31.928 6.344 -18.374 1.00 58.97 106 ASP A O 1
ATOM 812 N N . MET A 1 107 ? 30.540 5.014 -17.241 1.00 56.38 107 MET A N 1
ATOM 813 C CA . MET A 1 107 ? 31.229 3.768 -17.624 1.00 56.38 107 MET A CA 1
ATOM 814 C C . MET A 1 107 ? 30.987 3.333 -19.084 1.00 56.38 107 MET A C 1
ATOM 816 O O . MET A 1 107 ? 31.333 2.213 -19.451 1.00 56.38 107 MET A O 1
ATOM 820 N N . GLY A 1 108 ? 30.375 4.174 -19.925 1.00 52.50 108 GLY A N 1
ATOM 821 C CA . GLY A 1 108 ? 30.097 3.832 -21.325 1.00 52.50 108 GLY A CA 1
ATOM 822 C C . GLY A 1 108 ? 29.045 2.730 -21.496 1.00 52.50 108 GLY A C 1
ATOM 823 O O . GLY A 1 108 ? 28.942 2.124 -22.562 1.00 52.50 108 GLY A O 1
ATOM 824 N N . VAL A 1 109 ? 28.222 2.477 -20.472 1.00 52.94 109 VAL A N 1
ATOM 825 C CA . VAL A 1 109 ? 27.218 1.398 -20.472 1.00 52.94 109 VAL A CA 1
ATOM 826 C C . VAL A 1 109 ? 26.100 1.670 -21.481 1.00 52.94 109 VAL A C 1
ATOM 828 O O . VAL A 1 109 ? 25.381 0.752 -21.829 1.00 52.94 109 VAL A O 1
ATOM 831 N N . PHE A 1 110 ? 25.994 2.865 -22.070 1.00 46.44 110 PHE A N 1
ATOM 832 C CA . PHE A 1 110 ? 25.117 3.081 -23.231 1.00 46.44 110 PHE A CA 1
ATOM 833 C C . PHE A 1 110 ? 25.483 2.189 -24.435 1.00 46.44 110 PHE A C 1
ATOM 835 O O . PHE A 1 110 ? 24.584 1.751 -25.146 1.00 46.44 110 PHE A O 1
ATOM 842 N N . SER A 1 111 ? 26.761 1.819 -24.603 1.00 47.84 111 SER A N 1
ATOM 843 C CA . SER A 1 111 ? 27.174 0.780 -25.563 1.00 47.84 111 SER A CA 1
ATOM 844 C C . SER A 1 111 ? 26.749 -0.623 -25.113 1.00 47.84 111 SER A C 1
ATOM 846 O O . SER A 1 111 ? 26.384 -1.451 -25.941 1.00 47.84 111 SER A O 1
ATOM 848 N N . ALA A 1 112 ? 26.766 -0.889 -23.805 1.00 50.84 112 ALA A N 1
ATOM 849 C CA . ALA A 1 112 ? 26.365 -2.170 -23.228 1.00 50.84 112 ALA A CA 1
ATOM 850 C C . ALA A 1 112 ? 24.839 -2.338 -23.126 1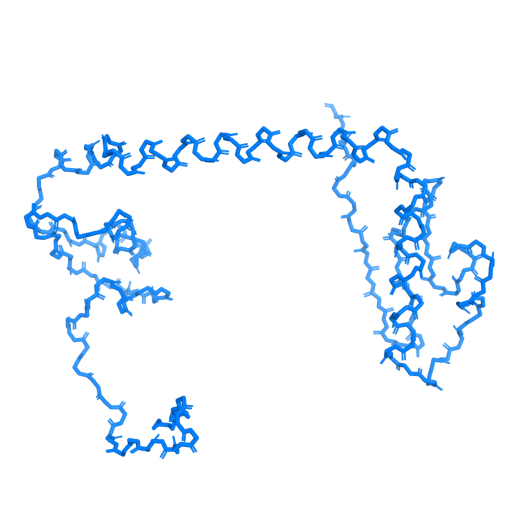.00 50.84 112 ALA A C 1
ATOM 852 O O . ALA A 1 112 ? 24.368 -3.463 -23.074 1.00 50.84 112 ALA A O 1
ATOM 853 N N . VAL A 1 113 ? 24.044 -1.261 -23.137 1.00 53.62 113 VAL A N 1
ATOM 854 C CA . VAL A 1 113 ? 22.573 -1.332 -23.209 1.00 53.62 113 VAL A CA 1
ATOM 855 C C . VAL A 1 113 ? 22.139 -1.863 -24.576 1.00 53.62 113 VAL A C 1
ATOM 857 O O . VAL A 1 113 ? 21.244 -2.694 -24.627 1.00 53.62 113 VAL A O 1
ATOM 860 N N . ALA A 1 114 ? 22.821 -1.485 -25.662 1.00 55.84 114 ALA A N 1
ATOM 861 C CA . ALA A 1 114 ? 22.604 -2.101 -26.975 1.00 55.84 114 ALA A CA 1
ATOM 862 C C . ALA A 1 114 ? 22.992 -3.598 -26.987 1.00 55.84 114 ALA A C 1
ATOM 864 O O . ALA A 1 114 ? 22.304 -4.411 -27.601 1.00 55.84 114 ALA A O 1
ATOM 865 N N . GLU A 1 115 ? 24.056 -3.972 -26.265 1.00 59.66 115 GLU A N 1
ATOM 866 C CA . GLU A 1 115 ? 24.440 -5.377 -26.032 1.00 59.66 115 GLU A CA 1
ATOM 867 C C . GLU A 1 115 ? 23.388 -6.112 -25.176 1.00 59.66 115 GLU A C 1
ATOM 869 O O . GLU A 1 115 ? 23.032 -7.245 -25.468 1.00 59.66 115 GLU A O 1
ATOM 874 N N . THR A 1 116 ? 22.810 -5.438 -24.176 1.00 65.75 116 THR A N 1
ATOM 875 C CA . THR A 1 116 ? 21.765 -5.978 -23.288 1.00 65.75 116 THR A CA 1
ATOM 876 C C . THR A 1 116 ? 20.456 -6.191 -24.044 1.00 65.75 116 THR A C 1
ATOM 878 O O . THR A 1 116 ? 19.793 -7.204 -23.849 1.00 65.75 116 THR A O 1
ATOM 881 N N . ASP A 1 117 ? 20.087 -5.270 -24.934 1.00 66.81 117 ASP A N 1
ATOM 882 C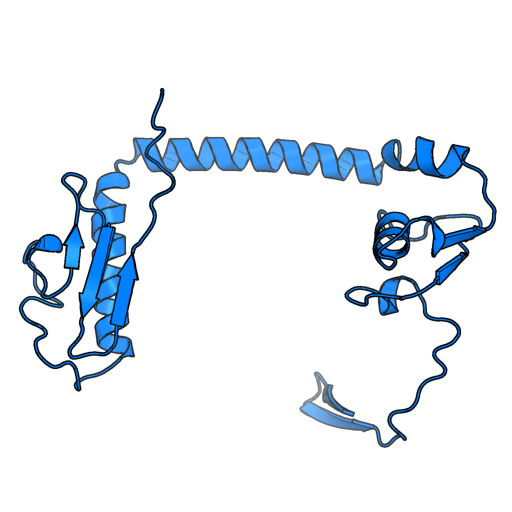 CA . ASP A 1 117 ? 18.921 -5.393 -25.812 1.00 66.81 117 ASP A CA 1
ATOM 883 C C . ASP A 1 117 ? 19.099 -6.572 -26.787 1.00 66.81 117 ASP A C 1
ATOM 885 O O . ASP A 1 117 ? 18.165 -7.348 -27.010 1.00 66.81 117 ASP A O 1
ATOM 889 N N . ARG A 1 118 ? 20.319 -6.763 -27.311 1.00 69.56 118 ARG A N 1
ATOM 890 C CA . ARG A 1 118 ? 20.693 -7.918 -28.141 1.00 69.56 118 ARG A CA 1
ATOM 891 C C . ARG A 1 118 ? 20.600 -9.229 -27.359 1.00 69.56 118 ARG A C 1
ATOM 893 O O . ARG A 1 118 ? 19.954 -10.162 -27.832 1.00 69.56 118 ARG A O 1
ATOM 900 N N . GLU A 1 119 ? 21.200 -9.299 -26.172 1.00 71.88 119 GLU A N 1
ATOM 901 C CA . GLU A 1 119 ? 21.140 -10.469 -25.288 1.00 71.88 119 GLU A CA 1
ATOM 902 C C . GLU A 1 119 ? 19.703 -10.779 -24.854 1.00 71.88 119 GLU A C 1
ATOM 904 O O . GLU A 1 119 ? 19.302 -11.940 -24.838 1.00 71.88 119 GLU A O 1
ATOM 909 N N . ALA A 1 120 ? 18.893 -9.759 -24.561 1.00 72.19 120 ALA A N 1
ATOM 910 C CA . ALA A 1 120 ? 17.491 -9.921 -24.190 1.00 72.19 120 ALA A CA 1
ATOM 911 C C . ALA A 1 120 ? 16.654 -10.483 -25.348 1.00 72.19 120 ALA A C 1
ATOM 913 O O . ALA A 1 120 ? 15.818 -11.364 -25.128 1.00 72.19 120 ALA A O 1
ATOM 914 N N . LEU A 1 121 ? 16.883 -10.023 -26.583 1.00 71.88 121 LEU A N 1
ATOM 915 C CA . LEU A 1 121 ? 16.215 -10.573 -27.763 1.00 71.88 121 LEU A CA 1
ATOM 916 C C . LEU A 1 121 ? 16.712 -11.984 -28.118 1.00 71.88 121 LEU A C 1
ATOM 918 O O . LEU A 1 121 ? 15.891 -12.830 -28.471 1.00 71.88 121 LEU A O 1
ATOM 922 N N . ALA A 1 122 ? 18.009 -12.267 -27.981 1.00 72.31 122 ALA A N 1
ATOM 923 C CA . ALA A 1 122 ? 18.565 -13.610 -28.171 1.00 72.31 122 ALA A CA 1
ATOM 924 C C . ALA A 1 122 ? 18.050 -14.597 -27.104 1.00 72.31 122 ALA A C 1
ATOM 926 O O . ALA A 1 122 ? 17.673 -15.729 -27.402 1.00 72.31 122 ALA A O 1
ATOM 927 N N . ALA A 1 123 ? 17.929 -14.152 -25.852 1.00 73.25 123 ALA A N 1
ATOM 928 C CA . ALA A 1 123 ? 17.302 -14.934 -24.794 1.00 73.25 123 ALA A CA 1
ATOM 929 C C . ALA A 1 123 ? 15.813 -15.172 -25.081 1.00 73.25 123 ALA A C 1
ATOM 931 O O . ALA A 1 123 ? 15.314 -16.274 -24.845 1.00 73.25 123 ALA A O 1
ATOM 932 N N . LEU A 1 124 ? 15.103 -14.172 -25.618 1.00 72.31 124 LEU A N 1
ATOM 933 C CA . LEU A 1 124 ? 13.700 -14.300 -26.003 1.00 72.31 124 LEU A CA 1
ATOM 934 C C . LEU 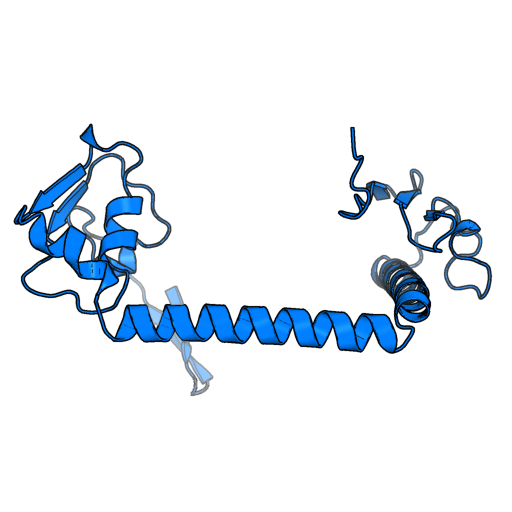A 1 124 ? 13.513 -15.327 -27.126 1.00 72.31 124 LEU A C 1
ATOM 936 O O . LEU A 1 124 ? 12.608 -16.158 -27.021 1.00 72.31 124 LEU A O 1
ATOM 940 N N . SER A 1 125 ? 14.346 -15.309 -28.171 1.00 70.06 125 SER A N 1
ATOM 941 C CA . SER A 1 125 ? 14.272 -16.291 -29.262 1.00 70.06 125 SER A CA 1
ATOM 942 C C . SER A 1 125 ? 14.571 -17.708 -28.762 1.00 70.06 125 SER A C 1
ATOM 944 O O . SER A 1 125 ? 13.818 -18.636 -29.065 1.00 70.06 125 SER A O 1
ATOM 946 N N . LEU A 1 126 ? 15.576 -17.872 -27.895 1.00 70.06 126 LEU A N 1
ATOM 947 C CA . LEU A 1 126 ? 15.906 -19.156 -27.273 1.00 70.06 126 LEU A CA 1
ATOM 948 C C . LEU A 1 126 ? 14.752 -19.694 -26.407 1.00 70.06 126 LEU A C 1
ATOM 950 O O . LEU A 1 126 ? 14.395 -20.869 -26.501 1.00 70.06 126 LEU A O 1
ATOM 954 N N . TRP A 1 127 ? 14.135 -18.832 -25.593 1.00 62.78 127 TRP A N 1
ATOM 955 C CA . TRP A 1 127 ? 13.018 -19.199 -24.713 1.00 62.78 127 TRP A CA 1
ATOM 956 C C . TRP A 1 127 ? 11.722 -19.514 -25.460 1.00 62.78 127 TRP A C 1
ATOM 958 O O . TRP A 1 127 ? 10.913 -20.312 -24.986 1.00 62.78 127 TRP A O 1
ATOM 968 N N . THR A 1 128 ? 11.497 -18.882 -26.611 1.00 66.50 128 THR A N 1
ATOM 969 C CA . THR A 1 128 ? 10.265 -19.050 -27.400 1.00 66.50 128 THR A CA 1
ATOM 970 C C . THR A 1 128 ? 10.384 -20.130 -28.490 1.00 66.50 128 THR A C 1
ATOM 972 O O . THR A 1 128 ? 9.366 -20.524 -29.065 1.00 66.50 128 THR A O 1
ATOM 975 N N . GLY A 1 129 ? 11.580 -20.705 -28.678 1.00 57.72 129 GLY A N 1
ATOM 976 C CA . GLY A 1 129 ? 11.824 -22.002 -29.321 1.00 57.72 129 GLY A CA 1
ATOM 977 C C . GLY A 1 129 ? 11.859 -22.006 -30.858 1.00 57.72 129 GLY A C 1
ATOM 978 O O . GLY A 1 129 ? 11.468 -21.056 -31.524 1.00 57.72 129 GLY A O 1
ATOM 979 N N . SER A 1 130 ? 12.280 -23.136 -31.441 1.00 56.91 130 SER A N 1
ATOM 980 C CA . SER A 1 130 ? 12.571 -23.392 -32.873 1.00 56.91 130 SER A CA 1
ATOM 981 C C . SER A 1 130 ? 11.367 -23.381 -33.843 1.00 56.91 130 SER A C 1
ATOM 983 O O . SER A 1 130 ? 11.364 -24.060 -34.869 1.00 56.91 130 SER A O 1
ATOM 985 N N . ARG A 1 131 ? 10.312 -22.619 -33.531 1.00 60.47 131 ARG A N 1
ATOM 986 C CA . ARG A 1 131 ? 9.113 -22.432 -34.374 1.00 60.47 131 ARG A CA 1
ATOM 987 C C . ARG A 1 131 ? 9.023 -21.051 -35.019 1.00 60.47 131 ARG A C 1
ATOM 989 O O . ARG A 1 131 ? 8.012 -20.766 -35.664 1.00 60.47 131 ARG A O 1
ATOM 996 N N . TRP A 1 132 ? 10.044 -20.214 -34.853 1.00 65.38 132 TRP A N 1
ATOM 997 C CA . TRP A 1 132 ? 10.067 -18.885 -35.447 1.00 65.38 132 TRP A CA 1
ATOM 998 C C . TRP A 1 132 ? 10.063 -18.991 -36.971 1.00 65.38 132 TRP A C 1
ATOM 1000 O O . TRP A 1 132 ? 10.922 -19.622 -37.578 1.00 65.38 132 TRP A O 1
ATOM 1010 N N . ARG A 1 133 ? 9.046 -18.402 -37.600 1.00 59.03 133 ARG A N 1
ATOM 1011 C CA . ARG A 1 133 ? 8.982 -18.236 -39.052 1.00 59.03 133 ARG A CA 1
ATOM 1012 C C . ARG A 1 133 ? 9.533 -16.855 -39.394 1.00 59.03 133 ARG A C 1
ATOM 1014 O O . ARG A 1 133 ? 9.083 -15.873 -38.808 1.00 59.03 133 ARG A O 1
ATOM 1021 N N . ALA A 1 134 ? 10.449 -16.801 -40.363 1.00 63.75 134 ALA A N 1
ATOM 1022 C CA . ALA A 1 134 ? 11.161 -15.591 -40.786 1.00 63.75 134 ALA A CA 1
ATOM 1023 C C . ALA A 1 134 ? 11.978 -14.946 -39.646 1.00 63.75 134 ALA A C 1
ATOM 1025 O O . ALA A 1 134 ? 11.676 -13.860 -39.181 1.00 63.75 134 ALA A O 1
ATOM 1026 N N . ASP A 1 135 ? 13.024 -15.626 -39.195 1.00 66.19 135 ASP A N 1
ATOM 1027 C CA . ASP A 1 135 ? 13.970 -15.225 -38.144 1.00 66.19 135 ASP A CA 1
ATOM 1028 C C . ASP A 1 135 ? 15.295 -14.690 -38.717 1.00 66.19 135 ASP A C 1
ATOM 1030 O O . ASP A 1 135 ? 16.356 -14.819 -38.110 1.00 66.19 135 ASP A O 1
ATOM 1034 N N . ALA A 1 136 ? 15.257 -14.076 -39.903 1.00 69.62 136 ALA A N 1
ATOM 1035 C CA . ALA A 1 136 ? 16.473 -13.648 -40.585 1.00 69.62 136 ALA A CA 1
ATOM 1036 C C . ALA A 1 136 ? 17.341 -12.746 -39.685 1.00 69.62 136 ALA A C 1
ATOM 1038 O O . ALA A 1 136 ? 16.860 -11.747 -39.140 1.00 69.62 136 ALA A O 1
ATOM 1039 N N . TYR A 1 137 ? 18.618 -13.121 -39.569 1.00 71.38 137 TYR A N 1
ATOM 1040 C CA . TYR A 1 137 ? 19.670 -12.442 -38.803 1.00 71.38 137 TYR A CA 1
ATOM 1041 C C . TYR A 1 137 ? 19.518 -12.468 -37.272 1.00 71.38 137 TYR A C 1
ATOM 1043 O O . TYR A 1 137 ? 20.380 -11.927 -36.583 1.00 71.38 137 TYR A O 1
ATOM 1051 N N . TRP A 1 138 ? 18.501 -13.134 -36.720 1.00 73.44 138 TRP A N 1
ATOM 1052 C CA . TRP A 1 138 ? 18.400 -13.341 -35.273 1.00 73.44 138 TRP A CA 1
ATOM 1053 C C . TRP A 1 138 ? 19.572 -14.186 -34.757 1.00 73.44 138 TRP A C 1
ATOM 1055 O O . TRP A 1 138 ? 19.998 -15.121 -35.429 1.00 73.44 138 TRP A O 1
ATOM 1065 N N . ASP A 1 139 ? 20.099 -13.835 -33.579 1.00 69.69 139 ASP A N 1
ATOM 1066 C CA . ASP A 1 139 ? 21.262 -14.493 -32.945 1.00 69.69 139 ASP A CA 1
ATOM 1067 C C . ASP A 1 139 ? 22.570 -14.437 -33.767 1.00 69.69 139 ASP A C 1
ATOM 1069 O O . ASP A 1 139 ? 23.517 -15.185 -33.543 1.00 69.69 139 ASP A O 1
ATOM 1073 N N . THR A 1 140 ? 22.652 -13.520 -34.734 1.00 69.31 140 THR A N 1
ATOM 1074 C CA . THR A 1 140 ? 23.879 -13.280 -35.508 1.00 69.31 140 THR A CA 1
ATOM 1075 C C . THR A 1 140 ? 24.622 -12.039 -35.020 1.00 69.31 140 THR A C 1
ATOM 1077 O O . THR A 1 140 ? 24.079 -11.220 -34.276 1.00 69.31 140 THR A O 1
ATOM 1080 N N . ASP A 1 141 ? 25.867 -11.868 -35.474 1.00 68.06 141 ASP A N 1
ATOM 1081 C CA . ASP A 1 141 ? 26.680 -10.665 -35.229 1.00 68.06 141 ASP A CA 1
ATOM 1082 C C . ASP A 1 141 ? 26.268 -9.450 -36.075 1.00 68.06 141 ASP A C 1
ATOM 1084 O O . ASP A 1 141 ? 26.884 -8.385 -35.992 1.00 68.06 141 ASP A O 1
ATOM 1088 N N . TYR A 1 142 ? 25.218 -9.578 -36.893 1.00 64.25 142 TYR A N 1
ATOM 1089 C CA . TYR A 1 142 ? 24.671 -8.447 -37.631 1.00 64.25 142 TYR A CA 1
ATOM 1090 C C . TYR A 1 142 ? 23.969 -7.460 -36.694 1.00 64.25 142 TYR A C 1
ATOM 1092 O O . TYR A 1 142 ? 23.400 -7.828 -35.667 1.00 64.25 142 TYR A O 1
ATOM 1100 N N . HIS A 1 143 ? 23.988 -6.185 -37.093 1.00 66.56 143 HIS A N 1
ATOM 1101 C CA . HIS A 1 143 ? 23.342 -5.091 -36.372 1.00 66.56 143 HIS A CA 1
ATOM 1102 C C . HIS A 1 143 ? 21.884 -5.430 -36.013 1.00 66.56 143 HIS A C 1
ATOM 1104 O O . HIS A 1 143 ? 21.144 -5.924 -36.861 1.00 66.56 143 HIS A O 1
ATOM 1110 N N . ILE A 1 144 ? 21.453 -5.118 -34.784 1.00 69.69 144 ILE A N 1
ATOM 1111 C CA . ILE A 1 144 ? 20.127 -5.495 -34.258 1.00 69.69 144 ILE A CA 1
ATOM 1112 C C . ILE A 1 144 ? 18.964 -4.926 -35.090 1.00 69.69 144 ILE A C 1
ATOM 1114 O O . ILE A 1 144 ? 17.926 -5.560 -35.217 1.00 69.69 144 ILE A O 1
ATOM 1118 N N . GLY A 1 145 ? 19.154 -3.769 -35.736 1.00 66.62 145 GLY A N 1
ATOM 1119 C CA . GLY A 1 145 ? 18.179 -3.195 -36.677 1.00 66.62 145 GLY A CA 1
ATOM 1120 C C . GLY A 1 145 ? 18.080 -3.926 -38.024 1.00 66.62 145 GLY A C 1
ATOM 1121 O O . GLY A 1 145 ? 17.188 -3.634 -38.813 1.00 66.62 145 GLY A O 1
ATOM 1122 N N . SER A 1 146 ? 18.991 -4.861 -38.304 1.00 71.12 146 SER A N 1
ATOM 1123 C CA . SER A 1 146 ? 18.928 -5.757 -39.464 1.00 71.12 146 SER A CA 1
ATOM 1124 C C . SER A 1 146 ? 18.188 -7.059 -39.149 1.00 71.12 146 SER A C 1
ATOM 1126 O O . SER A 1 146 ? 17.936 -7.846 -40.060 1.00 71.12 146 SER A O 1
ATOM 1128 N N . TRP A 1 147 ? 17.853 -7.312 -37.879 1.00 78.44 147 TRP A N 1
ATOM 1129 C CA . TRP A 1 147 ? 17.093 -8.492 -37.484 1.00 78.44 147 TRP A CA 1
ATOM 1130 C C . TRP A 1 147 ? 15.653 -8.341 -37.954 1.00 78.44 147 TRP A C 1
ATOM 1132 O O . TRP A 1 147 ? 15.041 -7.277 -37.830 1.00 78.44 147 TRP A O 1
ATOM 1142 N N . TYR A 1 148 ? 15.094 -9.415 -38.510 1.00 74.75 148 TYR A N 1
ATOM 1143 C CA . TYR A 1 148 ? 13.739 -9.378 -39.043 1.00 74.75 148 TYR A CA 1
ATOM 1144 C C . TYR A 1 148 ? 12.744 -8.888 -37.981 1.00 74.75 148 TYR A C 1
ATOM 1146 O O . TYR A 1 148 ? 12.704 -9.422 -36.874 1.00 74.75 148 TYR A O 1
ATOM 1154 N N . GLY A 1 149 ? 11.949 -7.870 -38.322 1.00 73.44 149 GLY A N 1
ATOM 1155 C CA . GLY A 1 149 ? 10.920 -7.307 -37.448 1.00 73.44 149 GLY A CA 1
ATOM 1156 C C . GLY A 1 149 ? 11.429 -6.402 -36.322 1.00 73.44 149 GLY A C 1
ATOM 1157 O O . GLY A 1 149 ? 10.603 -5.907 -35.562 1.00 73.44 149 GLY A O 1
ATOM 1158 N N . VAL A 1 150 ? 12.734 -6.151 -36.194 1.00 78.56 150 VAL A N 1
ATOM 1159 C CA . VAL A 1 150 ? 13.291 -5.237 -35.184 1.00 78.56 150 VAL A CA 1
ATOM 1160 C C . VAL A 1 150 ? 13.558 -3.872 -35.815 1.00 78.56 150 VAL A C 1
ATOM 1162 O O . VAL A 1 150 ? 14.279 -3.765 -36.801 1.00 78.56 150 VAL A O 1
ATOM 1165 N N . GLN A 1 151 ? 13.002 -2.809 -35.238 1.00 75.88 151 GLN A N 1
ATOM 1166 C CA . GLN A 1 151 ? 13.356 -1.431 -35.581 1.00 75.88 151 GLN A CA 1
ATOM 1167 C C . GLN A 1 151 ? 14.117 -0.826 -34.408 1.00 75.88 151 GLN A C 1
ATOM 1169 O O . GLN A 1 151 ? 13.580 -0.717 -33.302 1.00 75.88 151 GLN A O 1
ATOM 1174 N N . ALA A 1 152 ? 15.365 -0.445 -34.661 1.00 71.06 152 ALA A N 1
ATOM 1175 C CA . ALA A 1 152 ? 16.220 0.235 -33.703 1.00 71.06 152 ALA A CA 1
ATOM 1176 C C . ALA A 1 152 ? 16.500 1.671 -34.158 1.00 71.06 152 ALA A C 1
ATOM 1178 O O . ALA A 1 152 ? 16.505 1.948 -35.357 1.00 71.06 152 ALA A O 1
ATOM 1179 N N . ASN A 1 153 ? 16.726 2.567 -33.203 1.00 69.62 153 ASN A N 1
ATOM 1180 C CA . ASN A 1 153 ? 17.111 3.947 -33.482 1.00 69.62 153 ASN A CA 1
ATOM 1181 C C . ASN A 1 153 ? 18.618 4.104 -33.726 1.00 69.62 153 ASN A C 1
ATOM 1183 O O . ASN A 1 153 ? 19.394 3.161 -33.560 1.00 69.62 153 ASN A O 1
ATOM 1187 N N . ASP A 1 154 ? 19.034 5.324 -34.074 1.00 64.12 154 ASP A N 1
ATOM 1188 C CA . ASP A 1 154 ? 20.443 5.683 -34.297 1.00 64.12 154 ASP A CA 1
ATOM 1189 C C . ASP A 1 154 ? 21.319 5.474 -33.040 1.00 64.12 154 ASP A C 1
ATOM 1191 O O . ASP A 1 154 ? 22.534 5.310 -33.139 1.00 64.12 154 ASP A O 1
ATOM 1195 N N . GLU A 1 155 ? 20.700 5.401 -31.854 1.00 62.22 155 GLU A N 1
ATOM 1196 C CA . GLU A 1 155 ? 21.335 5.074 -30.568 1.00 62.22 155 GLU A CA 1
ATOM 1197 C C . GLU A 1 155 ? 21.398 3.556 -30.284 1.00 62.22 155 GLU A C 1
ATOM 1199 O O . GLU A 1 155 ? 21.752 3.152 -29.175 1.00 62.22 155 GLU A O 1
ATOM 1204 N N . ARG A 1 156 ? 21.073 2.705 -31.269 1.00 61.94 156 ARG A N 1
ATOM 1205 C CA . ARG A 1 156 ? 21.068 1.230 -31.184 1.00 61.94 156 ARG A CA 1
ATOM 1206 C C . ARG A 1 156 ? 20.092 0.637 -30.159 1.00 61.94 156 ARG A C 1
ATOM 1208 O O . ARG A 1 156 ? 20.293 -0.493 -29.718 1.00 61.94 156 ARG A O 1
ATOM 1215 N N . ARG A 1 157 ? 19.026 1.354 -29.798 1.00 64.38 157 ARG A N 1
ATOM 1216 C CA . ARG A 1 157 ? 17.953 0.840 -28.931 1.00 64.38 157 ARG A CA 1
ATOM 1217 C C . ARG A 1 157 ? 16.723 0.432 -29.725 1.00 64.38 157 ARG A C 1
ATOM 1219 O O . ARG A 1 157 ? 16.365 1.100 -30.693 1.00 64.38 157 ARG A O 1
ATOM 1226 N N . ILE A 1 158 ? 16.056 -0.639 -29.299 1.00 71.62 158 ILE A N 1
ATOM 1227 C CA . ILE A 1 158 ? 14.882 -1.193 -29.991 1.00 71.62 158 ILE A CA 1
ATOM 1228 C C . ILE A 1 158 ? 13.656 -0.325 -29.717 1.00 71.62 158 ILE A C 1
ATOM 1230 O O . ILE A 1 158 ? 13.123 -0.329 -28.614 1.00 71.62 158 ILE A O 1
ATOM 1234 N N . GLU A 1 159 ? 13.147 0.384 -30.718 1.00 73.06 159 GLU A N 1
ATOM 1235 C CA . GLU A 1 159 ? 11.927 1.189 -30.579 1.00 73.06 159 GLU A CA 1
ATOM 1236 C C . GLU A 1 159 ? 10.664 0.384 -30.871 1.00 73.06 159 GLU A C 1
ATOM 1238 O O . GLU A 1 159 ? 9.595 0.642 -30.307 1.00 73.06 159 GLU A O 1
ATOM 1243 N N . ARG A 1 160 ? 10.765 -0.617 -31.749 1.00 72.56 160 ARG A N 1
ATOM 1244 C CA . ARG A 1 160 ? 9.609 -1.400 -32.175 1.00 72.56 160 ARG A CA 1
ATOM 1245 C C . ARG A 1 160 ? 10.003 -2.821 -32.557 1.00 72.56 160 ARG A C 1
ATOM 1247 O O . ARG A 1 160 ? 11.037 -3.046 -33.179 1.00 72.56 160 ARG A O 1
ATOM 1254 N N . LEU A 1 161 ? 9.130 -3.764 -32.208 1.00 76.00 161 LEU A N 1
ATOM 1255 C CA . LEU A 1 161 ? 9.203 -5.157 -32.627 1.00 76.00 161 LEU A CA 1
ATOM 1256 C C . LEU A 1 161 ? 7.906 -5.528 -33.359 1.00 76.00 161 LEU A C 1
ATOM 1258 O O . LEU A 1 161 ? 6.822 -5.447 -32.782 1.00 76.00 161 LEU A O 1
ATOM 1262 N N . GLU A 1 162 ? 8.012 -5.937 -34.620 1.00 70.00 162 GLU A N 1
ATOM 1263 C CA . GLU A 1 162 ? 6.915 -6.375 -35.487 1.00 70.00 162 GLU A CA 1
ATOM 1264 C C . GLU A 1 162 ? 7.237 -7.729 -36.126 1.00 70.00 162 GLU A C 1
ATOM 1266 O O . GLU A 1 162 ? 7.743 -7.838 -37.239 1.00 70.00 162 GLU A O 1
ATOM 1271 N N . LEU A 1 163 ? 6.888 -8.794 -35.415 1.00 70.75 163 LEU A N 1
ATOM 1272 C CA . LEU A 1 163 ? 7.023 -10.178 -35.849 1.00 70.75 163 LEU A CA 1
ATOM 1273 C C . LEU A 1 163 ? 5.627 -10.781 -36.045 1.00 70.75 163 LEU A C 1
ATOM 1275 O O . LEU A 1 163 ? 5.179 -11.643 -35.283 1.00 70.75 163 LEU A O 1
ATOM 1279 N N . GLY A 1 164 ? 4.911 -10.318 -37.075 1.00 61.81 164 GLY A N 1
ATOM 1280 C CA . GLY A 1 164 ? 3.539 -10.759 -37.369 1.00 61.81 164 GLY A CA 1
ATOM 1281 C C . GLY A 1 164 ? 3.417 -12.275 -37.566 1.00 61.81 164 GLY A C 1
ATOM 1282 O O . GLY A 1 164 ? 2.473 -12.888 -37.071 1.00 61.81 164 GLY A O 1
ATOM 1283 N N . SER A 1 165 ? 4.424 -12.890 -38.192 1.00 64.12 165 SER A N 1
ATOM 1284 C CA . SER A 1 165 ? 4.526 -14.343 -38.404 1.00 64.12 165 SER A CA 1
ATOM 1285 C C . SER A 1 165 ? 4.724 -15.151 -37.114 1.00 64.12 165 SER A C 1
ATOM 1287 O O . SER A 1 165 ? 4.428 -16.344 -37.108 1.00 64.12 165 SER A O 1
ATOM 1289 N N . ASN A 1 166 ? 5.172 -14.505 -36.029 1.00 61.28 166 ASN A N 1
ATOM 1290 C CA . ASN A 1 166 ? 5.407 -15.110 -34.710 1.00 61.28 166 ASN A CA 1
ATOM 1291 C C . ASN A 1 166 ? 4.463 -14.546 -33.631 1.00 61.28 166 ASN A C 1
ATOM 1293 O O . ASN A 1 166 ? 4.666 -14.776 -32.443 1.00 61.28 166 ASN A O 1
ATOM 1297 N N . ASN A 1 167 ? 3.419 -13.810 -34.040 1.00 65.75 167 ASN A N 1
ATOM 1298 C CA . ASN A 1 167 ? 2.422 -13.172 -33.175 1.00 65.75 167 ASN A CA 1
ATOM 1299 C C . ASN A 1 167 ? 3.007 -12.257 -32.072 1.00 65.75 167 ASN A C 1
ATOM 1301 O O . ASN A 1 167 ? 2.362 -12.027 -31.049 1.00 65.75 167 ASN A O 1
ATOM 1305 N N . LEU A 1 168 ? 4.207 -11.709 -32.287 1.00 64.31 168 LEU A N 1
ATOM 1306 C CA . LEU A 1 168 ? 4.881 -10.785 -31.374 1.00 64.31 168 LEU A CA 1
ATOM 1307 C C . LEU A 1 168 ? 4.878 -9.388 -31.994 1.00 64.31 168 LEU A C 1
ATOM 1309 O O . LEU A 1 168 ? 5.434 -9.169 -33.066 1.00 64.31 168 LEU A O 1
ATOM 1313 N N . ARG A 1 169 ? 4.202 -8.439 -31.348 1.00 66.31 169 ARG A N 1
ATOM 1314 C CA . ARG A 1 169 ? 4.107 -7.051 -31.818 1.00 66.31 169 ARG A CA 1
ATOM 1315 C C . ARG A 1 169 ? 4.017 -6.108 -30.631 1.00 66.31 169 ARG A C 1
ATOM 1317 O O . ARG A 1 169 ? 3.212 -6.338 -29.730 1.00 66.31 169 ARG A O 1
ATOM 1324 N N . GLY A 1 170 ? 4.836 -5.064 -30.629 1.00 65.38 170 GLY A N 1
ATOM 1325 C CA . GLY A 1 170 ? 4.904 -4.108 -29.531 1.00 65.38 170 GLY A CA 1
ATOM 1326 C C . GLY A 1 170 ? 5.807 -2.919 -29.841 1.00 65.38 170 GLY A C 1
ATOM 1327 O O . GLY A 1 170 ? 6.763 -3.026 -30.607 1.00 65.38 170 GLY A O 1
ATOM 1328 N N . ILE A 1 171 ? 5.481 -1.776 -29.242 1.00 65.62 171 ILE A N 1
ATOM 1329 C CA . ILE A 1 171 ? 6.288 -0.554 -29.293 1.00 65.62 171 ILE A CA 1
ATOM 1330 C C . ILE A 1 171 ? 6.932 -0.385 -27.923 1.00 65.62 171 ILE A C 1
ATOM 1332 O O . ILE A 1 171 ? 6.232 -0.367 -26.907 1.00 65.62 171 ILE A O 1
ATOM 1336 N N . PHE A 1 172 ? 8.252 -0.250 -27.895 1.00 62.41 172 PHE A N 1
ATOM 1337 C CA . PHE A 1 172 ? 8.991 0.037 -26.676 1.00 62.41 172 PHE A CA 1
ATOM 1338 C C . PHE A 1 172 ? 9.082 1.553 -26.525 1.00 62.41 172 PHE A C 1
ATOM 1340 O O . PHE A 1 172 ? 9.825 2.241 -27.223 1.00 62.41 172 PHE A O 1
ATOM 1347 N N . VAL A 1 173 ? 8.266 2.101 -25.625 1.00 53.94 173 VAL A N 1
ATOM 1348 C CA . VAL A 1 173 ? 8.290 3.536 -25.334 1.00 53.94 173 VAL A CA 1
ATOM 1349 C C . VAL A 1 173 ? 9.464 3.826 -24.409 1.00 53.94 173 VAL A C 1
ATOM 1351 O O . VAL A 1 173 ? 9.404 3.589 -23.201 1.00 53.94 173 VAL A O 1
ATOM 1354 N N . HIS A 1 174 ? 10.528 4.384 -24.972 1.00 54.06 174 HIS A N 1
ATOM 1355 C CA . HIS A 1 174 ? 11.633 4.915 -24.193 1.00 54.06 174 HIS A CA 1
ATOM 1356 C C . HIS A 1 174 ? 11.193 6.210 -23.510 1.00 54.06 174 HIS A C 1
ATOM 1358 O O . HIS A 1 174 ? 10.948 7.224 -24.163 1.00 54.06 174 HIS A O 1
ATOM 1364 N N . ARG A 1 175 ? 11.110 6.210 -22.175 1.00 43.56 175 ARG A N 1
ATOM 1365 C CA . ARG A 1 175 ? 10.974 7.454 -21.402 1.00 43.56 175 ARG A CA 1
ATOM 1366 C C . ARG A 1 175 ? 12.296 8.224 -21.469 1.00 43.56 175 ARG A C 1
ATOM 1368 O O . ARG A 1 175 ? 13.120 8.114 -20.567 1.00 43.56 175 ARG A O 1
ATOM 1375 N N . GLY A 1 176 ? 12.507 8.953 -22.561 1.00 45.94 176 GLY A N 1
ATOM 1376 C CA . GLY A 1 176 ? 13.747 9.691 -22.805 1.00 45.94 176 GLY A CA 1
ATOM 1377 C C . GLY A 1 176 ? 13.644 10.875 -23.763 1.00 45.94 176 GLY A C 1
ATOM 1378 O O . GLY A 1 176 ? 14.474 11.770 -23.664 1.00 45.94 176 GLY A O 1
ATOM 1379 N N . THR A 1 177 ? 12.628 10.971 -24.622 1.00 35.44 177 THR A N 1
ATOM 1380 C CA . THR A 1 177 ? 12.434 12.186 -25.425 1.00 35.44 177 THR A CA 1
ATOM 1381 C C . THR A 1 177 ? 11.566 13.166 -24.650 1.00 35.44 177 THR A C 1
ATOM 1383 O O . THR A 1 177 ? 10.338 13.160 -24.742 1.00 35.44 177 THR A O 1
ATOM 1386 N N . ALA A 1 178 ? 12.213 14.007 -23.845 1.00 35.78 178 ALA A N 1
ATOM 1387 C CA . ALA A 1 178 ? 11.637 15.287 -23.477 1.00 35.78 178 ALA A CA 1
ATOM 1388 C C . ALA A 1 178 ? 11.430 16.084 -24.774 1.00 35.78 178 ALA A C 1
ATOM 1390 O O . ALA A 1 178 ? 12.357 16.700 -25.291 1.00 35.78 178 ALA A O 1
ATOM 1391 N N . THR A 1 179 ? 10.221 16.039 -25.330 1.00 31.38 179 THR A N 1
ATOM 1392 C CA . THR A 1 179 ? 9.776 17.046 -26.291 1.00 31.38 179 THR A CA 1
ATOM 1393 C C . THR A 1 179 ? 9.562 18.323 -25.489 1.00 31.38 179 THR A C 1
ATOM 1395 O O . THR A 1 179 ? 8.512 18.516 -24.881 1.00 31.38 179 THR A O 1
ATOM 1398 N N . ALA A 1 180 ? 10.606 19.147 -25.405 1.00 31.06 180 ALA A N 1
ATOM 1399 C CA . ALA A 1 180 ? 10.444 20.547 -25.056 1.00 31.06 180 ALA A CA 1
ATOM 1400 C C . ALA A 1 180 ? 9.597 21.186 -26.164 1.00 31.06 180 ALA A C 1
ATOM 1402 O O . ALA A 1 180 ? 9.994 21.175 -27.331 1.00 31.06 180 ALA A O 1
ATOM 1403 N N . VAL A 1 181 ? 8.411 21.657 -25.788 1.00 34.62 181 VAL A N 1
ATOM 1404 C CA . VAL A 1 181 ? 7.625 22.631 -26.552 1.00 34.62 181 VAL A CA 1
ATOM 1405 C C . VAL A 1 181 ? 7.821 23.974 -25.874 1.00 34.62 181 VAL A C 1
ATOM 1407 O O . VAL A 1 181 ? 7.785 23.984 -24.621 1.00 34.62 181 VAL A O 1
#

Nearest PDB structures (foldseek):
  7bil-assembly1_A  TM=6.783E-01  e=4.523E-03  Thermus oshimai JL-2
  8bnv-assembly1_A  TM=6.266E-01  e=8.731E-03  Deferribacter desulfuricans
  8bnx-assembly2_B  TM=6.674E-01  e=1.384E-02  Deferribacter desulfuricans
  7lcc-assembly1_A  TM=8.697E-01  e=9.317E-02  synthetic construct
  8bnx-assembly1_A  TM=5.720E-01  e=1.295E-02  Deferribacter desulfuricans

Sequence (181 aa):
MVVSGEDGGTQVRTQLPLRLCWAITMHKSQGQTLAKAVIDLGPKEACTGLTFVCLSRAKRLVDLMVEPMSFDRIGNLGNSPTMKARLQEEVRLGELAQSTRVKYTDMGVFSAVAETDREALAALSLWTGSRWRADAYWDTDYHIGSWYGVQANDERRIERLELGSNNLRGIFVHRGTATAV

Secondary structure (DSSP, 8-state):
-EEE-TTSPEEE----S----SS--HHHHTT--BSSEEEE--SS-SSTT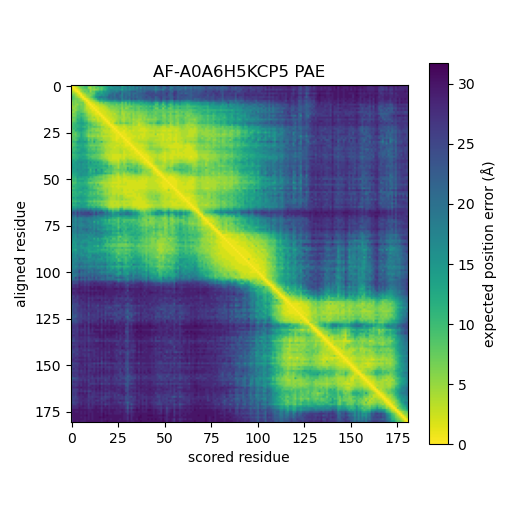HHHHHHTTBSSGGGEEEES--HHHHHHGGG-HHHHHHHHHHHHHHHHHHHHHHHHHHTTHHHHHHHHHHHHHHHHHHHH-TT-SS-TTTTSSS-GGGSTTEEE-TTS-EEEEEEGGGTEEEE---TT-----

Solvent-accessible surface area (backbone atoms only — not comparable to full-atom values): 11219 Å² total; per-residue (Å²): 96,78,47,79,44,98,84,76,47,77,45,76,52,89,71,78,98,70,73,85,73,93,69,73,55,65,81,74,46,63,94,49,79,38,84,60,46,79,42,77,59,69,96,62,79,93,53,94,61,48,67,56,56,50,63,66,23,38,90,47,73,93,35,51,46,64,40,84,78,59,64,69,54,71,72,47,57,71,73,36,71,69,47,50,54,50,53,53,48,53,52,52,50,51,53,48,50,50,53,49,52,50,56,48,57,75,70,51,38,66,65,48,48,35,51,48,55,48,51,52,51,42,51,47,52,63,75,70,41,100,74,67,53,77,58,52,55,60,86,47,95,57,60,68,55,66,19,57,41,33,41,43,50,99,80,52,44,69,42,34,39,53,33,75,79,63,76,43,71,52,72,49,83,70,94,72,78,80,78,82,126

Mean predicted aligned error: 17.17 Å

Radius of gyration: 26.74 Å; Cα contacts (8 Å, |Δi|>4): 150; chains: 1; bounding box: 50×55×63 Å

pLDDT: mean 73.9, std 13.66, range [31.06, 95.25]